Protein AF-A0A957NAP3-F1 (afdb_monomer)

Foldseek 3Di:
DPPDAAEEEEAEEAAPVFQVVQLLVQQQLLLCLLVVVRHHYDFPRSDYDHDDVNLVVSLVRCQPPDHLAYEYEQSAADAQPSLVVNLVSCVVVVREYEYEAEDFDPPVDDTHGNSVVRVVNNVVVCVVVVRDYHYDYHGSNDNVVSVVSVVSSVVSVVLNC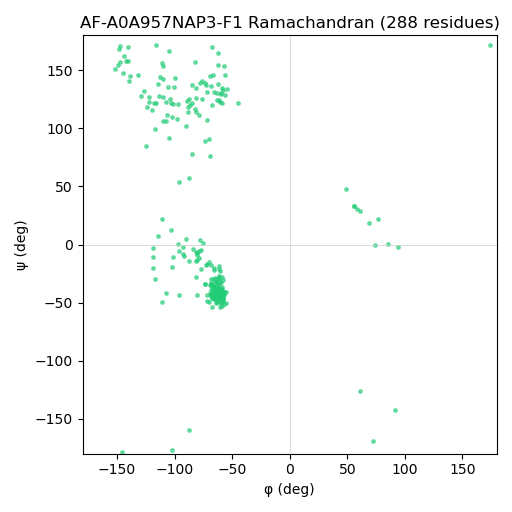QLPAEEEEEDDADPPPCVRDDDQVVSCVVRNYHYHYDYNVVLLVQLVPDDPPQLVVLLVVLVVVDVCSVVDDPQQSSSLSSSLVSVVCVCVVVVHLAYEHNQPDCCCVPSVYGNVSSQVVCVVVNHHYD

Mean predicted aligned error: 4.32 Å

pLDDT: mean 95.65, std 6.06, range [40.97, 98.88]

Radius of gyration: 25.89 Å; Cα contacts (8 Å, |Δi|>4): 513; chains: 1; bounding box: 62×38×76 Å

Secondary structure (DSSP, 8-state):
----PPEEEEEEE--TTS-HHHHHHHHHHHHHHHHHTT-EEEEEEEEEE-SHHHHHHHHHHHSS---SEEEEEESS---HHHHHHHHHHHHTTT--EEEEE-PPP--SSS-S--HHHHHHHHHHHHHHTT---EEEES-TT-HHHHHHHHHHHHHHHHHHHHTT-EEEEES-PPTT-GGG---HHHHHHHT--EEEEE-HHHHHHHHHH--HHHHHHHHHHHTTT-TTGGGS-HHHHHHHHHHHHHHHHHHHHTT-SEEEE--SSHHHHTSSS-SHHHHHHHHHTT--B-

Solvent-accessible surface area (backbone atoms only — not comparable to full-atom values): 15172 Å² total; per-residue (Å²): 130,83,86,74,67,46,29,33,30,29,42,24,32,28,34,84,91,41,44,51,72,59,22,42,54,44,27,44,36,32,44,50,44,38,48,74,73,55,36,46,77,37,73,58,42,40,51,72,33,63,51,69,67,51,42,51,51,47,51,61,66,41,69,84,54,86,58,13,19,39,36,42,32,29,37,14,32,42,74,36,64,59,55,46,54,56,48,65,77,31,50,90,74,59,43,46,33,34,39,36,18,38,74,70,82,89,76,87,64,84,84,45,35,50,7,58,62,17,49,52,48,26,48,51,54,27,56,78,68,72,48,79,70,48,74,46,80,43,50,45,74,34,66,68,53,44,50,50,51,52,54,44,20,53,51,18,44,50,45,56,51,36,35,73,27,28,34,35,30,32,44,63,67,51,92,90,42,68,88,67,62,81,55,70,69,57,47,28,72,76,44,42,31,45,79,46,81,40,61,44,69,57,52,51,51,47,13,70,67,51,58,71,65,67,25,50,54,44,50,61,54,46,51,76,77,37,91,62,58,86,78,48,61,67,66,30,50,50,36,16,21,13,42,29,53,37,52,52,48,50,29,65,76,66,64,32,57,24,39,41,51,53,54,60,64,55,36,49,79,75,59,54,19,56,47,63,67,22,31,53,51,34,41,76,72,68,31,46,45,81

Structure (mmCIF, N/CA/C/O backbone):
data_AF-A0A957NAP3-F1
#
_entry.id   AF-A0A957NAP3-F1
#
loop_
_atom_site.group_PDB
_atom_site.id
_atom_site.type_symbol
_atom_site.label_atom_id
_atom_site.label_alt_id
_atom_site.label_comp_id
_atom_site.label_asym_id
_atom_site.label_entity_id
_atom_site.label_seq_id
_atom_site.pdbx_PDB_ins_code
_atom_site.Cartn_x
_atom_site.Cartn_y
_atom_site.Cartn_z
_atom_site.occupancy
_atom_site.B_iso_or_equiv
_atom_site.auth_seq_id
_atom_site.auth_comp_id
_atom_site.auth_asym_id
_atom_site.auth_atom_id
_atom_site.pdbx_PDB_model_num
ATOM 1 N N . MET A 1 1 ? 9.082 13.797 -1.702 1.00 40.97 1 MET A N 1
ATOM 2 C CA . MET A 1 1 ? 7.961 13.037 -1.110 1.00 40.97 1 MET A CA 1
ATOM 3 C C . MET A 1 1 ? 6.755 13.959 -1.056 1.00 40.97 1 MET A C 1
ATOM 5 O O . MET A 1 1 ? 6.789 14.918 -0.299 1.00 40.97 1 MET A O 1
ATOM 9 N N . THR A 1 2 ? 5.721 13.750 -1.874 1.00 42.69 2 THR A N 1
ATOM 10 C CA . THR A 1 2 ? 4.403 14.299 -1.518 1.00 42.69 2 THR A CA 1
ATOM 11 C C . THR A 1 2 ? 4.041 13.654 -0.189 1.00 42.69 2 THR A C 1
ATOM 13 O O . THR A 1 2 ? 4.096 12.427 -0.093 1.00 42.69 2 THR A O 1
ATOM 16 N N . ASN A 1 3 ? 3.789 14.456 0.842 1.00 50.09 3 ASN A N 1
ATOM 17 C CA . ASN A 1 3 ? 3.458 13.984 2.184 1.00 50.09 3 ASN A CA 1
ATOM 18 C C . ASN A 1 3 ? 2.061 13.343 2.116 1.00 50.09 3 ASN A C 1
ATOM 20 O O . ASN A 1 3 ? 1.053 13.988 2.380 1.00 50.09 3 ASN A O 1
ATOM 24 N N . ALA A 1 4 ? 1.988 12.127 1.573 1.00 63.94 4 ALA A N 1
ATOM 25 C CA . ALA A 1 4 ? 0.733 11.456 1.305 1.00 63.94 4 ALA A CA 1
ATOM 26 C C . ALA A 1 4 ? 0.136 11.041 2.646 1.00 63.94 4 ALA A C 1
ATOM 28 O O . ALA A 1 4 ? 0.631 10.120 3.295 1.00 63.94 4 ALA A O 1
ATOM 29 N N . THR A 1 5 ? -0.913 11.745 3.051 1.00 90.00 5 THR A N 1
ATOM 30 C CA . THR A 1 5 ? -1.732 11.403 4.207 1.00 90.00 5 THR A CA 1
ATOM 31 C C . THR A 1 5 ? -2.322 10.006 4.007 1.00 90.00 5 THR A C 1
ATOM 33 O O . THR A 1 5 ? -2.984 9.747 2.999 1.00 90.00 5 THR A O 1
ATOM 36 N N . TYR A 1 6 ? -2.046 9.086 4.935 1.00 96.62 6 TYR A N 1
ATOM 37 C CA . TYR A 1 6 ? -2.644 7.748 4.922 1.00 96.62 6 TYR A CA 1
ATOM 38 C C . TYR A 1 6 ? -4.067 7.815 5.460 1.00 96.62 6 TYR A C 1
ATOM 40 O O . TYR A 1 6 ? -4.325 8.501 6.452 1.00 96.62 6 TYR A O 1
ATOM 48 N N . ARG A 1 7 ? -4.976 7.078 4.821 1.00 97.69 7 ARG A N 1
ATOM 49 C CA . ARG A 1 7 ? -6.400 7.073 5.169 1.00 97.69 7 ARG A CA 1
ATOM 50 C C . ARG A 1 7 ? -6.731 5.800 5.933 1.00 97.69 7 ARG A C 1
ATOM 52 O O . ARG A 1 7 ? -6.470 4.705 5.435 1.00 97.69 7 ARG A O 1
ATOM 59 N N . VAL A 1 8 ? -7.314 5.915 7.118 1.00 98.19 8 VAL A N 1
ATOM 60 C CA . VAL A 1 8 ? -7.675 4.767 7.962 1.00 98.19 8 VAL A CA 1
ATOM 61 C C . VAL A 1 8 ? -9.166 4.786 8.256 1.00 98.19 8 VAL A C 1
ATOM 63 O O . VAL A 1 8 ? -9.701 5.790 8.716 1.00 98.19 8 VAL A O 1
ATOM 66 N N . ALA A 1 9 ? -9.852 3.679 7.981 1.00 98.38 9 ALA A N 1
ATOM 67 C CA . ALA A 1 9 ? -11.232 3.514 8.410 1.00 98.38 9 ALA A CA 1
ATOM 68 C C . ALA A 1 9 ? -11.228 3.128 9.890 1.00 98.38 9 ALA A C 1
ATOM 70 O O . ALA A 1 9 ? -10.778 2.033 10.222 1.00 98.38 9 ALA A O 1
ATOM 71 N N . LEU A 1 10 ? -11.692 4.014 10.773 1.00 98.62 10 LEU A N 1
ATOM 72 C CA . LEU A 1 10 ? -11.876 3.697 12.189 1.00 98.62 10 LEU A CA 1
ATOM 73 C C . LEU A 1 10 ? -13.337 3.329 12.423 1.00 98.62 10 LEU A C 1
ATOM 75 O O . LEU A 1 10 ? -14.227 4.141 12.172 1.00 98.62 10 LEU A O 1
ATOM 79 N N . ILE A 1 11 ? -13.557 2.113 12.916 1.00 98.56 11 ILE A N 1
ATOM 80 C CA . ILE A 1 11 ? -14.864 1.618 13.334 1.00 98.56 11 ILE A CA 1
ATOM 81 C C . ILE A 1 11 ? -14.759 1.162 14.785 1.00 98.56 11 ILE A C 1
ATOM 83 O O . ILE A 1 11 ? -13.999 0.243 15.092 1.00 98.56 11 ILE A O 1
ATOM 87 N N . SER A 1 12 ? -15.523 1.798 15.670 1.00 98.50 12 SER A N 1
ATOM 88 C CA . SER A 1 12 ? -15.514 1.502 17.104 1.00 98.50 12 SER A CA 1
ATOM 89 C C . SER A 1 12 ? -16.747 0.686 17.482 1.00 98.50 12 SER A C 1
ATOM 91 O O . SER A 1 12 ? -17.867 1.135 17.262 1.00 98.50 12 SER A O 1
ATOM 93 N N . ILE A 1 13 ? -16.568 -0.510 18.050 1.00 98.44 13 ILE A N 1
ATOM 94 C CA . ILE A 1 13 ? -17.685 -1.371 18.474 1.00 98.44 13 ILE A CA 1
ATOM 95 C C . ILE A 1 13 ? -17.744 -1.524 19.993 1.00 98.44 13 ILE A C 1
ATOM 97 O O . ILE A 1 13 ? -16.719 -1.590 20.673 1.00 98.44 13 ILE A O 1
ATOM 101 N N . ALA A 1 14 ? -18.960 -1.600 20.526 1.00 98.00 14 ALA A N 1
ATOM 102 C CA . ALA A 1 14 ? -19.221 -1.741 21.954 1.00 98.00 14 ALA A CA 1
ATOM 103 C C . ALA A 1 14 ? -20.499 -2.550 22.210 1.00 98.00 14 ALA A C 1
ATOM 105 O O . ALA A 1 14 ? -21.305 -2.779 21.310 1.00 98.00 14 ALA A O 1
ATOM 106 N N . ARG A 1 15 ? -20.728 -2.959 23.462 1.00 96.00 15 ARG A N 1
ATOM 107 C CA . ARG A 1 15 ? -22.030 -3.474 23.913 1.00 96.00 15 ARG A CA 1
ATOM 108 C C . ARG A 1 15 ? -22.676 -2.554 24.949 1.00 96.00 15 ARG A C 1
ATOM 110 O O . ARG A 1 15 ? -21.999 -2.169 25.904 1.00 96.00 15 ARG A O 1
ATOM 117 N N . PRO A 1 16 ? -24.001 -2.312 24.859 1.00 94.69 16 PRO A N 1
ATOM 118 C CA . PRO A 1 16 ? -24.724 -1.448 25.800 1.00 94.69 16 PRO A CA 1
ATOM 119 C C . PRO A 1 16 ? -24.696 -1.928 27.259 1.00 94.69 16 PRO A C 1
ATOM 121 O O . PRO A 1 16 ? -24.992 -1.171 28.175 1.00 94.69 16 PRO A O 1
ATOM 124 N N . THR A 1 17 ? -24.374 -3.204 27.493 1.00 94.69 17 THR A N 1
ATOM 125 C CA . THR A 1 17 ? -24.327 -3.817 28.830 1.00 94.69 17 THR A CA 1
ATOM 126 C C . THR A 1 17 ? -23.038 -3.513 29.602 1.00 94.69 17 THR A C 1
ATOM 128 O O . THR A 1 17 ? -22.926 -3.896 30.769 1.00 94.69 17 THR A O 1
ATOM 131 N N . PHE A 1 18 ? -22.054 -2.876 28.965 1.00 96.44 18 PHE A N 1
ATOM 132 C CA . PHE A 1 18 ? -20.787 -2.450 29.565 1.00 96.44 18 PHE A CA 1
ATOM 133 C C . PHE A 1 18 ? -20.798 -0.943 29.863 1.00 96.44 18 PHE A C 1
ATOM 135 O O . PHE A 1 18 ? -21.823 -0.279 29.718 1.00 96.44 18 PHE A O 1
ATOM 142 N N . ASP A 1 19 ? -19.684 -0.405 30.354 1.00 97.44 19 ASP A N 1
ATOM 143 C CA . ASP A 1 19 ? -19.562 1.019 30.669 1.00 97.44 19 ASP A CA 1
ATOM 144 C C . ASP A 1 19 ? -19.448 1.850 29.379 1.00 97.44 19 ASP A C 1
ATOM 146 O O . ASP A 1 19 ? -18.358 2.069 28.854 1.00 97.44 19 ASP A O 1
ATOM 150 N N . VAL A 1 20 ? -20.598 2.260 28.835 1.00 98.12 20 VAL A N 1
ATOM 151 C CA . VAL A 1 20 ? -20.690 3.018 27.577 1.00 98.12 20 VAL A CA 1
ATOM 152 C C . VAL A 1 20 ? -19.964 4.370 27.639 1.00 98.12 20 VAL A C 1
ATOM 154 O O . VAL A 1 20 ? -19.214 4.652 26.706 1.00 98.12 20 VAL A O 1
ATOM 157 N N . PRO A 1 21 ? -20.108 5.198 28.696 1.00 98.38 21 PRO A N 1
ATOM 158 C CA . PRO A 1 21 ? -19.339 6.438 28.803 1.00 98.38 21 PRO A CA 1
ATOM 159 C C . PRO A 1 21 ? -17.824 6.216 28.766 1.00 98.38 21 PRO A C 1
ATOM 161 O O . PRO A 1 21 ? -17.117 6.951 28.077 1.00 98.38 21 PRO A O 1
ATOM 164 N N . LEU A 1 22 ? -17.316 5.184 29.453 1.00 97.81 22 LEU A N 1
ATOM 165 C CA . LEU A 1 22 ? -15.895 4.845 29.367 1.00 97.81 22 LEU A CA 1
ATOM 166 C C . LEU A 1 22 ? -15.515 4.366 27.961 1.00 97.81 22 LEU A C 1
ATOM 168 O O . LEU A 1 22 ? -14.497 4.809 27.438 1.00 97.81 22 LEU A O 1
ATOM 172 N N . ALA A 1 23 ? -16.325 3.496 27.348 1.00 98.38 23 ALA A N 1
ATOM 173 C CA . ALA A 1 23 ? -16.102 3.003 25.988 1.00 98.38 23 ALA A CA 1
ATOM 174 C C . ALA A 1 23 ? -16.017 4.159 24.972 1.00 98.38 23 ALA A C 1
ATOM 176 O O . ALA A 1 23 ? -15.141 4.158 24.110 1.00 98.38 23 ALA A O 1
ATOM 177 N N . GLN A 1 24 ? -16.876 5.173 25.110 1.00 98.75 24 GLN A N 1
ATOM 178 C CA . GLN A 1 24 ? -16.853 6.358 24.251 1.00 98.75 24 GLN A CA 1
ATOM 179 C C . GLN A 1 24 ? -15.567 7.156 24.472 1.00 98.75 24 GLN A C 1
ATOM 181 O O . GLN A 1 24 ? -14.865 7.458 23.515 1.00 98.75 24 GLN A O 1
ATOM 186 N N . SER A 1 25 ? -15.194 7.402 25.732 1.00 98.50 25 SER A N 1
ATOM 187 C CA . SER A 1 25 ? -13.969 8.138 26.060 1.00 98.50 25 SER A CA 1
ATOM 188 C C . SER A 1 25 ? -12.704 7.474 25.503 1.00 98.50 25 SER A C 1
ATOM 190 O O . SER A 1 25 ? -11.801 8.179 25.047 1.00 98.50 25 SER A O 1
ATOM 192 N N . VAL A 1 26 ? -12.615 6.138 25.513 1.00 98.12 26 VAL A N 1
ATOM 193 C CA . VAL A 1 26 ? -11.460 5.440 24.922 1.00 98.12 26 VAL A CA 1
ATOM 194 C C . VAL A 1 26 ? -11.493 5.459 23.390 1.00 98.12 26 VAL A C 1
ATOM 196 O O . VAL A 1 26 ? -10.435 5.569 22.777 1.00 98.12 26 VAL A O 1
ATOM 199 N N . ALA A 1 27 ? -12.672 5.418 22.761 1.00 98.62 27 ALA A N 1
ATOM 200 C CA . ALA A 1 27 ? -12.804 5.572 21.310 1.00 98.62 27 ALA A CA 1
ATOM 201 C C . ALA A 1 27 ? -12.420 6.991 20.850 1.00 98.62 27 ALA A C 1
ATOM 203 O O . ALA A 1 27 ? -11.675 7.144 19.879 1.00 98.62 27 ALA A O 1
ATOM 204 N N . ASP A 1 28 ? -12.842 8.018 21.593 1.00 98.75 28 ASP A N 1
ATOM 205 C CA . ASP A 1 28 ? -12.468 9.417 21.357 1.00 98.75 28 ASP A CA 1
ATOM 206 C C . ASP A 1 28 ? -10.948 9.602 21.457 1.00 98.75 28 ASP A C 1
ATOM 208 O O . ASP A 1 28 ? -10.335 10.264 20.618 1.00 98.75 28 ASP A O 1
ATOM 212 N N . SER A 1 29 ? -10.318 8.970 22.455 1.00 98.50 29 SER A N 1
ATOM 213 C CA . SER A 1 29 ? -8.865 9.000 22.639 1.00 98.50 29 SER A CA 1
ATOM 214 C C . SER A 1 29 ? -8.117 8.340 21.475 1.00 98.50 29 SER A C 1
ATOM 216 O O . SER A 1 29 ? -7.146 8.917 20.983 1.00 98.50 29 SER A O 1
ATOM 218 N N . ALA A 1 30 ? -8.592 7.191 20.982 1.00 98.44 30 ALA A N 1
ATOM 219 C CA . ALA A 1 30 ? -7.998 6.523 19.825 1.00 98.44 30 ALA A CA 1
ATOM 220 C C . ALA A 1 30 ? -8.131 7.383 18.556 1.00 98.44 30 ALA A C 1
ATOM 222 O O . ALA A 1 30 ? -7.150 7.587 17.838 1.00 98.44 30 ALA A O 1
ATOM 223 N N . TYR A 1 31 ? -9.313 7.955 18.305 1.00 98.62 31 TYR A N 1
ATOM 224 C CA . TYR A 1 31 ? -9.545 8.882 17.193 1.00 98.62 31 TYR A CA 1
ATOM 225 C C . TYR A 1 31 ? -8.614 10.106 17.258 1.00 98.62 31 TYR A C 1
ATOM 227 O O . TYR A 1 31 ? -7.971 10.467 16.266 1.00 98.62 31 TYR A O 1
ATOM 235 N N . ALA A 1 32 ? -8.486 10.720 18.437 1.00 98.38 32 ALA A N 1
ATOM 236 C CA . ALA A 1 32 ? -7.600 11.859 18.654 1.00 98.38 32 ALA A CA 1
ATOM 237 C C . ALA A 1 32 ? -6.126 11.493 18.407 1.00 98.38 32 ALA A C 1
ATOM 239 O O . ALA A 1 32 ? -5.412 12.247 17.750 1.00 98.38 32 ALA A O 1
ATOM 240 N N . GLY A 1 33 ? -5.678 10.317 18.855 1.00 98.00 33 GLY A N 1
ATOM 241 C CA . GLY A 1 33 ? -4.314 9.834 18.619 1.00 98.00 33 GLY A CA 1
ATOM 242 C C . GLY A 1 33 ? -4.001 9.622 17.135 1.00 98.00 33 GLY A C 1
ATOM 243 O O . GLY A 1 33 ? -2.943 10.034 16.657 1.00 98.00 33 GLY A O 1
ATOM 244 N N . LEU A 1 34 ? -4.937 9.033 16.381 1.00 98.06 34 LEU A N 1
ATOM 245 C CA . LEU A 1 34 ? -4.778 8.810 14.939 1.00 98.06 34 LEU A CA 1
ATOM 246 C C . LEU A 1 34 ? -4.718 10.131 14.160 1.00 98.06 34 LEU A C 1
ATOM 248 O O . LEU A 1 34 ? -3.828 10.316 13.328 1.00 98.06 34 LEU A O 1
ATOM 252 N N . THR A 1 35 ? -5.626 11.064 14.455 1.00 97.50 35 THR A N 1
ATOM 253 C CA . THR A 1 35 ? -5.651 12.381 13.794 1.00 97.50 35 THR A CA 1
ATOM 254 C C . THR A 1 35 ? -4.427 13.228 14.146 1.00 97.50 35 THR A C 1
ATOM 256 O O . THR A 1 35 ? -3.832 13.838 13.257 1.00 97.50 35 THR A O 1
ATOM 259 N N . ALA A 1 36 ? -3.977 13.211 15.406 1.00 97.00 36 ALA A N 1
ATOM 260 C CA . ALA A 1 36 ? -2.769 13.912 15.847 1.00 97.00 36 ALA A CA 1
ATOM 261 C C . ALA A 1 36 ? -1.490 13.379 15.178 1.00 97.00 36 ALA A C 1
ATOM 263 O O . ALA A 1 36 ? -0.553 14.140 14.945 1.00 97.00 36 ALA A O 1
ATOM 264 N N . ALA A 1 37 ? -1.460 12.093 14.815 1.00 96.00 37 ALA A N 1
ATOM 265 C CA . ALA A 1 37 ? -0.373 11.493 14.040 1.00 96.00 37 ALA A CA 1
ATOM 266 C C . ALA A 1 37 ? -0.436 11.803 12.532 1.00 96.00 37 ALA A C 1
ATOM 268 O O . ALA A 1 37 ? 0.386 11.297 11.765 1.00 96.00 37 ALA A O 1
ATOM 269 N N . GLY A 1 38 ? -1.394 12.625 12.093 1.00 96.31 38 GLY A N 1
ATOM 270 C CA . GLY A 1 38 ? -1.551 13.020 10.697 1.00 96.31 38 GLY A CA 1
ATOM 271 C C . GLY A 1 38 ? -2.189 11.946 9.817 1.00 96.31 38 GLY A C 1
ATOM 272 O O . GLY A 1 38 ? -1.985 11.973 8.606 1.00 96.31 38 GLY A O 1
ATOM 273 N N . LEU A 1 39 ? -2.932 10.994 10.393 1.00 96.94 39 LEU A N 1
ATOM 274 C CA . LEU A 1 39 ? -3.757 10.054 9.631 1.00 96.94 39 LEU A CA 1
ATOM 275 C C . LEU A 1 39 ? -5.124 10.685 9.336 1.00 96.94 39 LEU A C 1
ATOM 277 O O . LEU A 1 39 ? -5.747 11.282 10.215 1.00 96.94 39 LEU A O 1
ATOM 281 N N . GLU A 1 40 ? -5.618 10.520 8.110 1.00 97.62 40 GLU A N 1
ATOM 282 C CA . GLU A 1 40 ? -6.992 10.892 7.764 1.00 97.62 40 GLU A CA 1
ATOM 283 C C . GLU A 1 40 ? -7.927 9.763 8.201 1.00 97.62 40 GLU A C 1
ATOM 285 O O . GLU A 1 40 ? -7.870 8.652 7.668 1.00 97.62 40 GLU A O 1
ATOM 290 N N . VAL A 1 41 ? -8.788 10.037 9.178 1.00 97.25 41 VAL A N 1
ATOM 291 C CA . VAL A 1 41 ? -9.763 9.057 9.658 1.00 97.25 41 VAL A CA 1
ATOM 292 C C . VAL A 1 41 ? -11.037 9.144 8.820 1.00 97.25 41 VAL A C 1
ATOM 294 O O . VAL A 1 41 ? -11.648 10.204 8.712 1.00 97.25 41 VAL A O 1
ATOM 297 N N . VAL A 1 42 ? -11.447 8.013 8.249 1.00 96.25 42 VAL A N 1
ATOM 298 C CA . VAL A 1 42 ? -12.725 7.832 7.545 1.00 96.25 42 VAL A CA 1
ATOM 299 C C . VAL A 1 42 ? -13.601 6.812 8.284 1.00 96.25 42 VAL A C 1
ATOM 301 O O . VAL A 1 42 ? -13.145 6.144 9.214 1.00 96.25 42 VAL A O 1
ATOM 304 N N . GLY A 1 43 ? -14.859 6.662 7.865 1.00 91.69 43 GLY A N 1
ATOM 305 C CA . GLY A 1 43 ? -15.832 5.791 8.531 1.00 91.69 43 GLY A CA 1
ATOM 306 C C . GLY A 1 43 ? -16.630 6.543 9.593 1.00 91.69 43 GLY A C 1
ATOM 307 O O . GLY A 1 43 ? -16.980 7.703 9.389 1.00 91.69 43 GLY A O 1
ATOM 308 N N . THR A 1 44 ? -16.929 5.885 10.713 1.00 94.88 44 THR A N 1
ATOM 309 C CA . THR A 1 44 ? -17.749 6.455 11.799 1.00 94.88 44 THR A CA 1
ATOM 310 C C . THR A 1 44 ? -16.913 7.139 12.886 1.00 94.88 44 THR A C 1
ATOM 312 O O . THR A 1 44 ? -17.451 7.704 13.836 1.00 94.88 44 THR A O 1
ATOM 315 N N . GLY A 1 45 ? -15.581 7.112 12.761 1.00 92.94 45 GLY A N 1
ATOM 316 C CA . GLY A 1 45 ? -14.676 7.732 13.724 1.00 92.94 45 GLY A CA 1
ATOM 317 C C . GLY A 1 45 ? -14.823 7.110 15.115 1.00 92.94 45 GLY A C 1
ATOM 318 O O . GLY A 1 45 ? -14.706 5.895 15.281 1.00 92.94 45 GLY A O 1
ATOM 319 N N . ALA A 1 46 ? -15.060 7.950 16.121 1.00 95.69 46 ALA A N 1
ATOM 320 C CA . ALA A 1 46 ? -15.238 7.510 17.503 1.00 95.69 46 ALA A CA 1
ATOM 321 C C . ALA A 1 46 ? -16.671 7.049 17.838 1.00 95.69 46 ALA A C 1
ATOM 323 O O . ALA A 1 46 ? -16.908 6.594 18.955 1.00 95.69 46 ALA A O 1
ATOM 324 N N . GLU A 1 47 ? -17.635 7.156 16.913 1.00 98.19 47 GLU A N 1
ATOM 325 C CA . GLU A 1 47 ? -19.010 6.701 17.158 1.00 98.19 47 GLU A CA 1
ATOM 326 C C . GLU A 1 47 ? -19.036 5.196 17.471 1.00 98.19 47 GLU A C 1
ATOM 328 O O . GLU A 1 47 ? -18.474 4.383 16.729 1.00 98.19 47 GLU A O 1
ATOM 333 N N . LEU A 1 48 ? -19.700 4.830 18.573 1.00 98.44 48 LEU A N 1
ATOM 334 C CA . LEU A 1 48 ? -19.843 3.445 19.011 1.00 98.44 48 LEU A CA 1
ATOM 335 C C . LEU A 1 48 ? -20.987 2.732 18.289 1.00 98.44 48 LEU A C 1
ATOM 337 O O . LEU A 1 48 ? -22.165 3.022 18.497 1.00 98.44 48 LEU A O 1
ATOM 341 N N . LEU A 1 49 ? -20.638 1.700 17.534 1.00 98.06 49 LEU A N 1
ATOM 342 C CA . LEU A 1 49 ? -21.581 0.770 16.934 1.00 98.06 49 LEU A CA 1
ATOM 343 C C . LEU A 1 49 ? -21.919 -0.322 17.952 1.00 98.06 49 LEU A C 1
ATOM 345 O O . LEU A 1 49 ? -21.036 -1.035 18.438 1.00 98.06 49 LEU A O 1
ATOM 349 N N . MET A 1 50 ? -23.204 -0.458 18.275 1.00 97.38 50 MET A N 1
ATOM 350 C CA . MET A 1 50 ? -23.673 -1.371 19.327 1.00 97.38 50 MET A CA 1
ATOM 351 C C . MET A 1 50 ? -24.617 -2.473 18.840 1.00 97.38 50 MET A C 1
ATOM 353 O O . MET A 1 50 ? -25.012 -3.338 19.627 1.00 97.38 50 MET A O 1
ATOM 357 N N . ASP A 1 51 ? -24.961 -2.459 17.554 1.00 96.00 51 ASP A N 1
ATOM 358 C CA . ASP A 1 51 ? -25.857 -3.416 16.918 1.00 96.00 51 ASP A CA 1
ATOM 359 C C . ASP A 1 51 ? -25.479 -3.672 15.449 1.00 96.00 51 ASP A C 1
ATOM 361 O O . ASP A 1 51 ? -24.613 -3.012 14.864 1.00 96.00 51 ASP A O 1
ATOM 365 N N . ALA A 1 52 ? -26.129 -4.677 14.862 1.00 94.94 52 ALA A N 1
ATOM 366 C CA . ALA A 1 52 ? -25.883 -5.088 13.488 1.00 94.94 52 ALA A CA 1
ATOM 367 C C . ALA A 1 52 ? -26.280 -4.009 12.469 1.00 94.94 52 ALA A C 1
ATOM 369 O O . ALA A 1 52 ? -25.581 -3.846 11.472 1.00 94.94 52 ALA A O 1
ATOM 370 N N . ASP A 1 53 ? -27.348 -3.249 12.714 1.00 97.06 53 ASP A N 1
ATOM 371 C CA . ASP A 1 53 ? -27.829 -2.234 11.772 1.00 97.06 53 ASP A CA 1
ATOM 372 C C . ASP A 1 53 ? -26.840 -1.066 11.666 1.00 97.06 53 ASP A C 1
ATOM 374 O O . ASP A 1 53 ? -26.580 -0.562 10.572 1.00 97.06 53 ASP A O 1
ATOM 378 N N . ALA A 1 54 ? -26.242 -0.653 12.787 1.00 96.88 54 ALA A N 1
ATOM 379 C CA . ALA A 1 54 ? -25.171 0.335 12.825 1.00 96.88 54 ALA A CA 1
ATOM 380 C C . ALA A 1 54 ? -23.936 -0.148 12.053 1.00 96.88 54 ALA A C 1
ATOM 382 O O . ALA A 1 54 ? -23.387 0.602 11.245 1.00 96.88 54 ALA A O 1
ATOM 383 N N . ALA A 1 55 ? -23.552 -1.418 12.221 1.00 96.00 55 ALA A N 1
ATOM 384 C CA . ALA A 1 55 ? -22.467 -2.017 11.446 1.00 96.00 55 ALA A CA 1
ATOM 385 C C . ALA A 1 55 ? -22.765 -2.064 9.945 1.00 96.00 55 ALA A C 1
ATOM 387 O O . ALA A 1 55 ? -21.898 -1.710 9.149 1.00 96.00 55 ALA A O 1
ATOM 388 N N . GLN A 1 56 ? -23.987 -2.417 9.541 1.00 97.56 56 GLN A N 1
ATOM 389 C CA . GLN A 1 56 ? -24.373 -2.422 8.128 1.00 97.56 56 GLN A CA 1
ATOM 390 C C . GLN A 1 56 ? -24.354 -1.017 7.515 1.00 97.56 56 GLN A C 1
ATOM 392 O O . GLN A 1 56 ? -23.850 -0.842 6.405 1.00 97.56 56 GLN A O 1
ATOM 397 N N . ARG A 1 57 ? -24.820 0.010 8.240 1.00 97.56 57 ARG A N 1
ATOM 398 C CA . ARG A 1 57 ? -24.716 1.408 7.783 1.00 97.56 57 ARG A CA 1
ATOM 399 C C . ARG A 1 57 ? -23.262 1.852 7.623 1.00 97.56 57 ARG A C 1
ATOM 401 O O . ARG A 1 57 ? -22.933 2.488 6.625 1.00 97.56 57 ARG A O 1
ATOM 408 N N . ALA A 1 58 ? -22.394 1.492 8.567 1.00 97.06 58 ALA A N 1
ATOM 409 C CA . ALA A 1 58 ? -20.971 1.803 8.482 1.00 97.06 58 ALA A CA 1
ATOM 410 C C . ALA A 1 58 ? -20.296 1.102 7.292 1.00 97.06 58 ALA A C 1
ATOM 412 O O . ALA A 1 58 ? -19.552 1.739 6.551 1.00 97.06 58 ALA A O 1
ATOM 413 N N . ILE A 1 59 ? -20.601 -0.180 7.061 1.00 97.56 59 ILE A N 1
ATOM 414 C CA . ILE A 1 59 ? -20.122 -0.938 5.895 1.00 97.56 59 ILE A CA 1
ATOM 415 C C . ILE A 1 59 ? -20.566 -0.264 4.592 1.00 97.56 59 ILE A C 1
ATOM 417 O O . ILE A 1 59 ? -19.736 -0.034 3.714 1.00 97.56 59 ILE A O 1
ATOM 421 N N . ALA A 1 60 ? -21.843 0.114 4.484 1.00 97.06 60 ALA A N 1
ATOM 422 C CA . ALA A 1 60 ? -22.363 0.816 3.313 1.00 97.06 60 ALA A CA 1
ATOM 423 C C . ALA A 1 60 ? -21.642 2.156 3.080 1.00 97.06 60 ALA A C 1
ATOM 425 O O . ALA A 1 60 ? -21.265 2.463 1.953 1.00 97.06 60 ALA A O 1
ATOM 426 N N . GLY A 1 61 ? -21.369 2.919 4.144 1.00 96.06 61 GLY A N 1
ATOM 427 C CA . GLY A 1 61 ? -20.601 4.166 4.063 1.00 96.06 61 GLY A CA 1
ATOM 428 C C . GLY A 1 61 ? -19.133 3.982 3.649 1.00 96.06 61 GLY A C 1
ATOM 429 O O . GLY A 1 61 ? -18.516 4.916 3.141 1.00 96.06 61 GLY A O 1
ATOM 430 N N . LEU A 1 62 ? -18.567 2.786 3.833 1.00 95.75 62 LEU A N 1
ATOM 431 C CA . LEU A 1 62 ? -17.193 2.455 3.446 1.00 95.75 62 LEU A CA 1
ATOM 432 C C . LEU A 1 62 ? -17.070 1.864 2.032 1.00 95.75 62 LEU A C 1
ATOM 434 O O . LEU A 1 62 ? -15.942 1.726 1.546 1.00 95.75 62 LEU A O 1
ATOM 438 N N . ALA A 1 63 ? -18.183 1.523 1.373 1.00 92.00 63 ALA A N 1
ATOM 439 C CA . ALA A 1 63 ? -18.186 0.824 0.085 1.00 92.00 63 ALA A CA 1
ATOM 440 C C . ALA A 1 63 ? -17.359 1.568 -0.981 1.00 92.00 63 ALA A C 1
ATOM 442 O O . ALA A 1 63 ? -16.424 0.991 -1.539 1.00 92.00 63 ALA A O 1
ATOM 443 N N . ASP A 1 64 ? -17.616 2.868 -1.151 1.00 90.00 64 ASP A N 1
ATOM 444 C CA . ASP A 1 64 ? -16.927 3.727 -2.129 1.00 90.00 64 ASP A CA 1
ATOM 445 C C . ASP A 1 64 ? -15.752 4.518 -1.525 1.00 90.00 64 ASP A C 1
ATOM 447 O O . ASP A 1 64 ? -14.994 5.197 -2.226 1.00 90.00 64 ASP A O 1
ATOM 451 N N . ALA A 1 65 ? -15.557 4.436 -0.206 1.00 93.81 65 ALA A N 1
ATOM 452 C CA . ALA A 1 65 ? -14.478 5.141 0.469 1.00 93.81 65 ALA A CA 1
ATOM 453 C C . ALA A 1 65 ? -13.126 4.493 0.146 1.00 93.81 65 ALA A C 1
ATOM 455 O O . ALA A 1 65 ? -12.941 3.289 0.315 1.00 93.81 65 ALA A O 1
ATOM 456 N N . THR A 1 66 ? -12.129 5.287 -0.248 1.00 94.62 66 THR A N 1
ATOM 457 C CA . THR A 1 66 ? -10.747 4.803 -0.391 1.00 94.62 66 THR A CA 1
ATOM 458 C C . THR A 1 66 ? -10.007 4.939 0.933 1.00 94.62 66 THR A C 1
ATOM 460 O O . THR A 1 66 ? -9.798 6.052 1.404 1.00 94.62 66 THR A O 1
ATOM 463 N N . PHE A 1 67 ? -9.556 3.822 1.496 1.00 97.25 67 PHE A N 1
ATOM 464 C CA . PHE A 1 67 ? -8.733 3.780 2.702 1.00 97.25 67 PHE A CA 1
ATOM 465 C C . PHE A 1 67 ? -7.678 2.683 2.597 1.00 97.25 67 PHE A C 1
ATOM 467 O O . PHE A 1 67 ? -7.800 1.756 1.793 1.00 97.25 67 PHE A O 1
ATOM 474 N N . ASP A 1 68 ? -6.623 2.834 3.387 1.00 98.12 68 ASP A N 1
ATOM 475 C CA . ASP A 1 68 ? -5.423 2.012 3.332 1.00 98.12 68 ASP A CA 1
ATOM 476 C C . ASP A 1 68 ? -5.388 0.960 4.455 1.00 98.12 68 ASP A C 1
ATOM 478 O O . ASP A 1 68 ? -4.685 -0.032 4.334 1.00 98.12 68 ASP A O 1
ATOM 482 N N . ALA A 1 69 ? -6.162 1.124 5.529 1.00 98.38 69 ALA A N 1
ATOM 483 C CA . ALA A 1 69 ? -6.363 0.095 6.552 1.00 98.38 69 ALA A CA 1
ATOM 484 C C . ALA A 1 69 ? -7.728 0.247 7.232 1.00 98.38 69 ALA A C 1
ATOM 486 O O . ALA A 1 69 ? -8.244 1.361 7.351 1.00 98.38 69 ALA A O 1
ATOM 487 N N . LEU A 1 70 ? -8.286 -0.868 7.705 1.00 98.69 70 LEU A N 1
ATOM 488 C CA . LEU A 1 70 ? -9.449 -0.894 8.589 1.00 98.69 70 LEU A CA 1
ATOM 489 C C . LEU A 1 70 ? -8.982 -1.129 10.027 1.00 98.69 70 LEU A C 1
ATOM 491 O O . LEU A 1 70 ? -8.387 -2.161 10.329 1.00 98.69 70 LEU A O 1
ATOM 495 N N . VAL A 1 71 ? -9.282 -0.199 10.924 1.00 98.75 71 VAL A N 1
ATOM 496 C CA . VAL A 1 71 ? -9.079 -0.344 12.364 1.00 98.75 71 VAL A CA 1
ATOM 497 C C . VAL A 1 71 ? -10.427 -0.642 13.000 1.00 98.75 71 VAL A C 1
ATOM 499 O O . VAL A 1 71 ? -11.294 0.228 13.076 1.00 98.75 71 VAL A O 1
ATOM 502 N N . LEU A 1 72 ? -10.593 -1.876 13.470 1.00 98.69 72 LEU A N 1
ATOM 503 C CA . LEU A 1 72 ? -11.703 -2.252 14.328 1.00 98.69 72 LEU A CA 1
ATOM 504 C C . LEU A 1 72 ? -11.289 -2.045 15.782 1.00 98.69 72 LEU A C 1
ATOM 506 O O . LEU A 1 72 ? -10.543 -2.844 16.357 1.00 98.69 72 LEU A O 1
ATOM 510 N N . PHE A 1 73 ? -11.767 -0.953 16.363 1.00 98.62 73 PHE A N 1
ATOM 511 C CA . PHE A 1 73 ? -11.520 -0.609 17.750 1.00 98.62 73 PHE A CA 1
ATOM 512 C C . PHE A 1 73 ? -12.589 -1.242 18.646 1.00 98.62 73 PHE A C 1
ATOM 514 O O . PHE A 1 73 ? -13.774 -0.917 18.589 1.00 98.62 73 PHE A O 1
ATOM 521 N N . GLN A 1 74 ? -12.164 -2.179 19.481 1.00 98.31 74 GLN A N 1
ATOM 522 C CA . GLN A 1 74 ? -13.013 -2.903 20.413 1.00 98.31 74 GLN A CA 1
ATOM 523 C C . GLN A 1 74 ? -13.167 -2.067 21.694 1.00 98.31 74 GLN A C 1
ATOM 525 O O . GLN A 1 74 ? -12.493 -2.312 22.692 1.00 98.31 74 GLN A O 1
ATOM 530 N N . ALA A 1 75 ? -14.017 -1.039 21.667 1.00 97.94 75 ALA A N 1
ATOM 531 C CA . ALA A 1 75 ? -14.161 -0.089 22.775 1.00 97.94 75 ALA A CA 1
ATOM 532 C C . ALA A 1 75 ? -14.693 -0.752 24.058 1.00 97.94 75 ALA A C 1
ATOM 534 O O . ALA A 1 75 ? -14.309 -0.382 25.164 1.00 97.94 75 ALA A O 1
ATOM 535 N N . SER A 1 76 ? -15.536 -1.774 23.917 1.00 97.69 76 SER A N 1
ATOM 536 C CA . SER A 1 76 ? -15.879 -2.728 24.975 1.00 97.69 76 SER A CA 1
ATOM 537 C C . SER A 1 76 ? -16.099 -4.116 24.373 1.00 97.69 76 SER A C 1
ATOM 539 O O . SER A 1 76 ? -15.929 -4.316 23.171 1.00 97.69 76 SER A O 1
ATOM 541 N N . PHE A 1 77 ? -16.449 -5.112 25.183 1.00 97.88 77 PHE A N 1
ATOM 542 C CA . PHE A 1 77 ? -16.808 -6.426 24.674 1.00 97.88 77 PHE A CA 1
ATOM 543 C C . PHE A 1 77 ? -17.928 -6.288 23.648 1.00 97.88 77 PHE A C 1
ATOM 545 O O . PHE A 1 77 ? -18.931 -5.631 23.901 1.00 97.88 77 PHE A O 1
ATOM 552 N N . ALA A 1 78 ? -17.766 -6.975 22.527 1.00 96.25 78 ALA A N 1
ATOM 553 C CA . ALA A 1 78 ? -18.775 -7.195 21.511 1.00 96.25 78 ALA A CA 1
ATOM 554 C C . ALA A 1 78 ? -18.554 -8.599 20.954 1.00 96.25 78 ALA A C 1
ATOM 556 O O . ALA A 1 78 ? -17.420 -9.090 20.936 1.00 96.25 78 ALA A O 1
ATOM 557 N N . ASP A 1 79 ? -19.636 -9.264 20.556 1.00 95.88 79 ASP A N 1
ATOM 558 C CA . ASP A 1 79 ? -19.515 -10.549 19.881 1.00 95.88 79 ASP A CA 1
ATOM 559 C C . ASP A 1 79 ? -18.872 -10.384 18.492 1.00 95.88 79 ASP A C 1
ATOM 561 O O . ASP A 1 79 ? -18.647 -9.277 17.998 1.00 95.88 79 ASP A O 1
ATOM 565 N N . SER A 1 80 ? -18.527 -11.503 17.861 1.00 97.50 80 SER A N 1
ATOM 566 C CA . SER A 1 80 ? -17.759 -11.495 16.618 1.00 97.50 80 SER A CA 1
ATOM 567 C C . SER A 1 80 ? -18.565 -11.133 15.368 1.00 97.50 80 SER A C 1
ATOM 569 O O . SER A 1 80 ? -17.958 -11.015 14.305 1.00 97.50 80 SER A O 1
ATOM 571 N N . SER A 1 81 ? -19.889 -10.946 15.449 1.00 97.69 81 SER A N 1
ATOM 572 C CA . SER A 1 81 ? -20.734 -10.722 14.264 1.00 97.69 81 SER A CA 1
ATOM 573 C C . SER A 1 81 ? -20.330 -9.471 13.478 1.00 97.69 81 SER A C 1
ATOM 575 O O . SER A 1 81 ? -20.076 -9.562 12.278 1.00 97.69 81 SER A O 1
ATOM 577 N N . MET A 1 82 ? -20.179 -8.328 14.153 1.00 97.75 82 MET A N 1
ATOM 578 C CA . MET A 1 82 ? -19.759 -7.069 13.524 1.00 97.75 82 MET A CA 1
ATOM 579 C C . MET A 1 82 ? -18.328 -7.152 12.983 1.00 97.75 82 MET A C 1
ATOM 581 O O . MET A 1 82 ? -18.057 -6.678 11.883 1.00 97.75 82 MET A O 1
ATOM 585 N N . ALA A 1 83 ? -17.423 -7.802 13.722 1.00 98.19 83 ALA A N 1
ATOM 586 C CA . ALA A 1 83 ? -16.038 -7.981 13.292 1.00 98.19 83 ALA A CA 1
ATO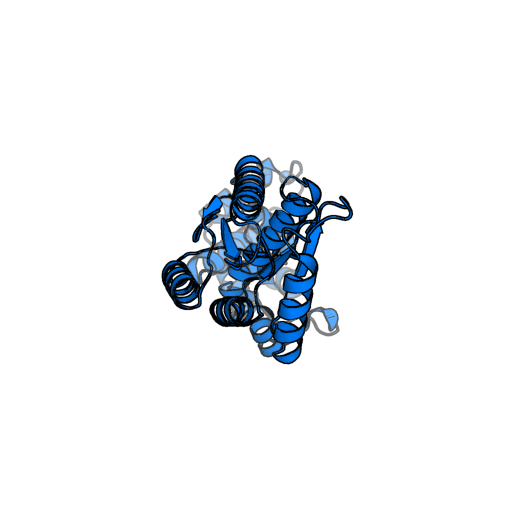M 587 C C . ALA A 1 83 ? -15.934 -8.809 12.004 1.00 98.19 83 ALA A C 1
ATOM 589 O O . ALA A 1 83 ? -15.180 -8.453 11.102 1.00 98.19 83 ALA A O 1
ATOM 590 N N . VAL A 1 84 ? -16.715 -9.889 11.910 1.00 98.56 84 VAL A N 1
ATOM 591 C CA . VAL A 1 84 ? -16.796 -10.734 10.713 1.00 98.56 84 VAL A CA 1
ATOM 592 C C . VAL A 1 84 ? -17.373 -9.951 9.536 1.00 98.56 84 VAL A C 1
ATOM 594 O O . VAL A 1 84 ? -16.749 -9.937 8.481 1.00 98.56 84 VAL A O 1
ATOM 597 N N . ALA A 1 85 ? -18.494 -9.248 9.723 1.00 98.25 85 ALA A N 1
ATOM 598 C CA . ALA A 1 85 ? -19.129 -8.482 8.649 1.00 98.25 85 ALA A CA 1
ATOM 599 C C . ALA A 1 85 ? -18.205 -7.389 8.080 1.00 98.25 85 ALA A C 1
ATOM 601 O O . ALA A 1 85 ? -18.106 -7.217 6.867 1.00 98.25 85 ALA A O 1
ATOM 602 N N . LEU A 1 86 ? -17.484 -6.676 8.951 1.00 98.12 86 LEU A N 1
ATOM 603 C CA . LEU A 1 86 ? -16.514 -5.658 8.546 1.00 98.12 86 LEU A CA 1
ATOM 604 C C . LEU A 1 86 ? -15.314 -6.258 7.800 1.00 98.12 86 LEU A C 1
ATOM 606 O O . LEU A 1 86 ? -14.861 -5.682 6.815 1.00 98.12 86 LEU A O 1
ATOM 610 N N . ALA A 1 87 ? -14.809 -7.411 8.247 1.00 98.19 87 ALA A N 1
ATOM 611 C CA . ALA A 1 87 ? -13.711 -8.105 7.580 1.00 98.19 87 ALA A CA 1
ATOM 612 C C . ALA A 1 87 ? -14.118 -8.613 6.186 1.00 98.19 87 ALA A C 1
ATOM 614 O O . ALA A 1 87 ? -13.376 -8.433 5.220 1.00 98.19 87 ALA A O 1
ATOM 615 N N . GLU A 1 88 ? -15.310 -9.201 6.067 1.00 97.75 88 GLU A N 1
ATOM 616 C CA . GLU A 1 88 ? -15.876 -9.663 4.794 1.00 97.75 88 GLU A CA 1
ATOM 617 C C . GLU A 1 88 ? -16.088 -8.499 3.814 1.00 97.75 88 GLU A C 1
ATOM 619 O O . GLU A 1 88 ? -15.795 -8.637 2.630 1.00 97.75 88 GLU A O 1
ATOM 624 N N . ALA A 1 89 ? -16.484 -7.318 4.297 1.00 96.62 89 ALA A N 1
ATOM 625 C CA . ALA A 1 89 ? -16.671 -6.135 3.456 1.00 96.62 89 ALA A CA 1
ATOM 626 C C . ALA A 1 89 ? -15.375 -5.592 2.817 1.00 96.62 89 ALA A C 1
ATOM 628 O O . ALA A 1 89 ? -15.436 -4.835 1.845 1.00 96.62 89 ALA A O 1
ATOM 629 N N . VAL A 1 90 ? -14.197 -5.932 3.358 1.00 96.12 90 VAL A N 1
ATOM 630 C CA . VAL A 1 90 ? -12.915 -5.354 2.914 1.00 96.12 90 VAL A CA 1
ATOM 631 C C . VAL A 1 90 ? -11.914 -6.372 2.362 1.00 96.12 90 VAL A C 1
ATOM 633 O O . VAL A 1 90 ? -10.910 -5.967 1.765 1.00 96.12 90 VAL A O 1
ATOM 636 N N . VAL A 1 91 ? -12.169 -7.677 2.517 1.00 95.00 91 VAL A N 1
ATOM 637 C CA . VAL A 1 91 ? -11.218 -8.739 2.144 1.00 95.00 91 VAL A CA 1
ATOM 638 C C . VAL A 1 91 ? -10.946 -8.791 0.640 1.00 95.00 91 VAL A C 1
ATOM 640 O O . VAL A 1 91 ? -9.782 -8.850 0.242 1.00 95.00 91 VAL A O 1
ATOM 643 N N . ASP A 1 92 ? -11.974 -8.648 -0.201 1.00 92.31 92 ASP A N 1
ATOM 644 C CA . ASP A 1 92 ? -11.823 -8.647 -1.667 1.00 92.31 92 ASP A CA 1
ATOM 645 C C . ASP A 1 92 ? -11.016 -7.439 -2.148 1.00 92.31 92 ASP A C 1
ATOM 647 O O . ASP A 1 92 ? -10.279 -7.486 -3.135 1.00 92.31 92 ASP A O 1
ATOM 651 N N . ARG A 1 93 ? -11.085 -6.343 -1.385 1.00 92.44 93 ARG A N 1
ATOM 652 C CA . ARG A 1 93 ? -10.283 -5.146 -1.626 1.00 92.44 93 ARG A CA 1
ATOM 653 C C . ARG A 1 93 ? -8.840 -5.298 -1.128 1.00 92.44 93 ARG A C 1
ATOM 655 O O . ARG A 1 93 ? -8.040 -4.406 -1.409 1.00 92.44 93 ARG A O 1
ATOM 662 N N . ARG A 1 94 ? -8.502 -6.401 -0.447 1.00 93.56 94 ARG A N 1
ATOM 663 C CA . ARG A 1 94 ? -7.199 -6.698 0.178 1.00 93.56 94 ARG A CA 1
ATOM 664 C C . ARG A 1 94 ? -6.747 -5.618 1.160 1.00 93.56 94 ARG A C 1
ATOM 666 O O . ARG A 1 94 ? -5.557 -5.332 1.280 1.00 93.56 94 ARG A O 1
ATOM 673 N N . ILE A 1 95 ? -7.702 -4.995 1.849 1.00 96.75 95 ILE A N 1
ATOM 674 C CA . ILE A 1 95 ? -7.390 -3.970 2.844 1.00 96.75 95 ILE A CA 1
ATOM 675 C C . ILE A 1 95 ? -6.998 -4.666 4.148 1.00 96.75 95 ILE A C 1
ATOM 677 O O . ILE A 1 95 ? -7.765 -5.491 4.648 1.00 96.75 95 ILE A O 1
ATOM 681 N N . PRO A 1 96 ? -5.830 -4.345 4.725 1.00 97.75 96 PRO A N 1
ATOM 682 C CA . PRO A 1 96 ? -5.423 -4.934 5.985 1.00 97.75 96 PRO A CA 1
ATOM 683 C C . PRO A 1 96 ? -6.316 -4.451 7.135 1.00 97.75 96 PRO A C 1
ATOM 685 O O . PRO A 1 96 ? -6.604 -3.259 7.267 1.00 97.75 96 PRO A O 1
ATOM 688 N N . MET A 1 97 ? -6.713 -5.392 7.989 1.00 98.50 97 MET A N 1
ATOM 689 C CA . MET A 1 97 ? -7.528 -5.139 9.175 1.00 98.50 97 MET A CA 1
ATOM 690 C C . MET A 1 97 ? -6.684 -5.229 10.453 1.00 98.50 97 MET A C 1
ATOM 692 O O . MET A 1 97 ? -5.903 -6.169 10.622 1.00 98.50 97 MET A O 1
ATOM 696 N N . LEU A 1 98 ? -6.869 -4.279 11.371 1.00 98.81 98 LEU A N 1
ATOM 697 C CA . LEU A 1 98 ? -6.322 -4.292 12.727 1.00 98.81 98 LEU A CA 1
ATOM 698 C C . LEU A 1 98 ? -7.452 -4.419 13.750 1.00 98.81 98 LEU A C 1
ATOM 700 O O . LEU A 1 98 ? -8.371 -3.605 13.751 1.00 98.81 98 LEU A O 1
ATOM 704 N N . LEU A 1 99 ? -7.344 -5.384 14.660 1.00 98.88 99 LEU A N 1
ATOM 705 C CA . LEU A 1 99 ? -8.138 -5.435 15.887 1.00 98.88 99 LEU A CA 1
ATOM 706 C C . LEU A 1 99 ? -7.408 -4.669 16.994 1.00 98.88 99 LEU A C 1
ATOM 708 O O . LEU A 1 99 ? -6.275 -5.012 17.326 1.00 98.88 99 LEU A O 1
ATOM 712 N N . TRP A 1 100 ? -8.039 -3.667 17.598 1.00 98.75 100 TRP A N 1
ATOM 713 C CA . TRP A 1 100 ? -7.439 -2.894 18.688 1.00 98.75 100 TRP A CA 1
ATOM 714 C C . TRP A 1 100 ? -8.285 -3.011 19.957 1.00 98.75 100 TRP A C 1
ATOM 716 O O . TRP A 1 100 ? -9.423 -2.556 19.989 1.00 98.75 100 TRP A O 1
ATOM 726 N N . ALA A 1 101 ? -7.720 -3.616 21.005 1.00 98.56 101 ALA A N 1
ATOM 727 C CA . ALA A 1 101 ? -8.272 -3.612 22.362 1.00 98.56 101 ALA A CA 1
ATOM 728 C C . ALA A 1 101 ? -7.430 -2.759 23.317 1.00 98.56 101 ALA A C 1
ATOM 730 O O . ALA A 1 101 ? -6.213 -2.651 23.159 1.00 98.56 101 ALA A O 1
ATOM 731 N N . VAL A 1 102 ? -8.067 -2.246 24.367 1.00 98.00 102 VAL A N 1
ATOM 732 C CA . VAL A 1 102 ? -7.413 -1.484 25.439 1.00 98.00 102 VAL A CA 1
ATOM 733 C C . VAL A 1 102 ? -7.390 -2.278 26.751 1.00 98.00 102 VAL A C 1
ATOM 735 O O . VAL A 1 102 ? -8.377 -2.946 27.061 1.00 98.00 102 VAL A O 1
ATOM 738 N N . PRO A 1 103 ? -6.316 -2.211 27.558 1.00 96.75 103 PRO A N 1
ATOM 739 C CA . PRO A 1 103 ? -6.286 -2.881 28.854 1.00 96.75 103 PRO A CA 1
ATOM 740 C C . PRO A 1 103 ? -7.410 -2.405 29.781 1.00 96.75 103 PRO A C 1
ATOM 742 O O . PRO A 1 103 ? -7.624 -1.204 29.936 1.00 96.75 103 PRO A O 1
ATOM 745 N N . ASP A 1 104 ? -8.095 -3.341 30.439 1.00 94.81 104 ASP A N 1
ATOM 746 C CA . ASP A 1 104 ? -9.026 -3.010 31.518 1.00 94.81 104 ASP A CA 1
ATOM 747 C C . ASP A 1 104 ? -8.274 -2.501 32.761 1.00 94.81 104 ASP A C 1
ATOM 749 O O . ASP A 1 104 ? -7.191 -2.980 33.120 1.00 94.81 104 ASP A O 1
ATOM 753 N N . GLU A 1 105 ? -8.896 -1.557 33.465 1.00 91.69 105 GLU A N 1
ATOM 754 C CA . GLU A 1 105 ? -8.437 -1.090 34.769 1.00 91.69 105 GLU A CA 1
ATOM 755 C C . GLU A 1 105 ? -8.478 -2.232 35.799 1.00 91.69 105 GLU A C 1
ATOM 757 O O . GLU A 1 105 ? -9.496 -2.902 35.985 1.00 91.69 105 GLU A O 1
ATOM 762 N N . ARG A 1 106 ? -7.375 -2.436 36.527 1.00 89.25 106 ARG A N 1
ATOM 763 C CA . ARG A 1 106 ? -7.264 -3.477 37.562 1.00 89.25 106 ARG A CA 1
ATOM 764 C C . ARG A 1 106 ? -7.761 -2.984 38.923 1.00 89.25 106 ARG A C 1
ATOM 766 O O . ARG A 1 106 ? -7.022 -3.010 39.901 1.00 89.25 106 ARG A O 1
ATOM 773 N N . SER A 1 107 ? -9.013 -2.538 38.985 1.00 90.69 107 SER A N 1
ATOM 774 C CA . SER A 1 107 ? -9.618 -2.003 40.215 1.00 90.69 107 SER A CA 1
ATOM 775 C C . SER A 1 107 ? -10.132 -3.082 41.180 1.00 90.69 107 SER A C 1
ATOM 777 O O . SER A 1 107 ? -10.443 -2.782 42.328 1.00 90.69 107 SER A O 1
ATOM 779 N N . GLY A 1 108 ? -10.264 -4.334 40.722 1.00 89.25 108 GLY A N 1
ATOM 780 C CA . GLY A 1 108 ? -10.905 -5.421 41.479 1.00 89.25 108 GLY A CA 1
ATOM 781 C C . GLY A 1 108 ? -12.436 -5.318 41.557 1.00 89.25 108 GLY A C 1
ATOM 782 O O . GLY A 1 108 ? -13.078 -6.183 42.148 1.00 89.25 108 GLY A O 1
ATOM 783 N N . GLY A 1 109 ? -13.024 -4.276 40.960 1.00 91.50 109 GLY A N 1
ATOM 784 C CA . GLY A 1 109 ? -14.466 -4.085 40.861 1.00 91.50 109 GLY A CA 1
ATOM 785 C C . GLY A 1 109 ? -15.087 -4.765 39.639 1.00 91.50 109 GLY A C 1
ATOM 786 O O . GLY A 1 109 ? -14.519 -5.670 39.027 1.00 91.50 109 GLY A O 1
ATOM 787 N N . ARG A 1 110 ? -16.284 -4.301 39.262 1.00 91.31 110 ARG A N 1
ATOM 788 C CA . ARG A 1 110 ? -16.960 -4.744 38.036 1.00 91.31 110 ARG A CA 1
ATOM 789 C C . ARG A 1 110 ? -16.077 -4.465 36.817 1.00 91.31 110 ARG A C 1
ATOM 791 O O . ARG A 1 110 ? -15.614 -3.344 36.632 1.00 91.31 110 ARG A O 1
ATOM 798 N N . LEU A 1 111 ? -15.939 -5.465 35.952 1.00 93.06 111 LEU A N 1
ATOM 799 C CA . LEU A 1 111 ? -15.270 -5.328 34.663 1.00 93.06 111 LEU A CA 1
ATOM 800 C C . LEU A 1 111 ? -16.027 -4.338 33.764 1.00 93.06 111 LEU A C 1
ATOM 802 O O . LEU A 1 111 ? -17.232 -4.497 33.540 1.00 93.06 111 LEU A O 1
ATOM 806 N N 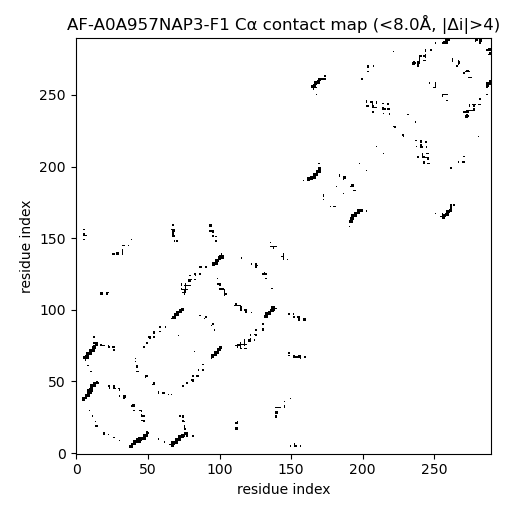. ARG A 1 112 ? -15.329 -3.302 33.285 1.00 96.00 112 ARG A N 1
ATOM 807 C CA . ARG A 1 112 ? -15.954 -2.133 32.647 1.00 96.00 112 ARG A CA 1
ATOM 808 C C . ARG A 1 112 ? -15.985 -2.220 31.129 1.00 96.00 112 ARG A C 1
ATOM 810 O O . ARG A 1 112 ? -17.033 -1.915 30.567 1.00 96.00 112 ARG A O 1
ATOM 817 N N . LEU A 1 113 ? -14.891 -2.644 30.486 1.00 97.19 113 LEU A N 1
ATOM 818 C CA . LEU A 1 113 ? -14.794 -2.707 29.026 1.00 97.19 113 LEU A CA 1
ATOM 819 C C . LEU A 1 113 ? -14.743 -4.143 28.524 1.00 97.19 113 LEU A C 1
ATOM 821 O O . LEU A 1 113 ? -15.518 -4.481 27.639 1.00 97.19 113 LEU A O 1
ATOM 825 N N . ASN A 1 114 ? -13.889 -5.003 29.084 1.00 97.12 114 ASN A N 1
ATOM 826 C CA . ASN A 1 114 ? -13.713 -6.386 28.627 1.00 97.12 114 ASN A CA 1
ATOM 827 C C . ASN A 1 114 ? -13.339 -6.499 27.127 1.00 97.12 114 ASN A C 1
ATOM 829 O O . ASN A 1 114 ? -13.735 -7.438 26.425 1.00 97.12 114 ASN A O 1
ATOM 833 N N . SER A 1 115 ? -12.592 -5.518 26.613 1.00 97.38 115 SER A N 1
ATOM 834 C CA . SER A 1 115 ? -12.236 -5.411 25.189 1.00 97.38 115 SER A CA 1
ATOM 835 C C . SER A 1 115 ? -11.312 -6.546 24.730 1.00 97.38 115 SER A C 1
ATOM 837 O O . SER A 1 115 ? -11.470 -7.069 23.625 1.00 97.38 115 SER A O 1
ATOM 839 N N . LEU A 1 116 ? -10.396 -6.998 25.598 1.00 97.75 116 LEU A N 1
ATOM 840 C CA . LEU A 1 116 ? -9.462 -8.087 25.309 1.00 97.75 116 LEU A CA 1
ATOM 841 C C . LEU A 1 116 ? -10.198 -9.397 25.001 1.00 97.75 116 LEU A C 1
ATOM 843 O O . LEU A 1 116 ? -9.839 -10.111 24.064 1.00 97.75 116 LEU A O 1
ATOM 847 N N . CYS A 1 117 ? -11.252 -9.722 25.755 1.00 97.69 117 CYS A N 1
ATOM 848 C CA . CYS A 1 117 ? -12.093 -10.878 25.446 1.00 97.69 117 CYS A CA 1
ATOM 849 C C . CYS A 1 117 ? -12.827 -10.699 24.112 1.00 97.69 117 CYS A C 1
ATOM 851 O O . CYS A 1 117 ? -12.938 -11.660 23.351 1.00 97.69 117 CYS A O 1
ATOM 853 N N . GLY A 1 118 ? -13.270 -9.476 23.806 1.00 98.06 118 GLY A N 1
ATOM 854 C CA . GLY A 1 118 ? -13.888 -9.129 22.528 1.00 98.06 118 GLY A CA 1
ATOM 855 C C . GLY A 1 118 ? -12.973 -9.402 21.331 1.00 98.06 118 GLY A C 1
ATOM 856 O O . GLY A 1 118 ? -13.355 -10.152 20.433 1.00 98.06 118 GLY A O 1
ATOM 857 N N . ILE A 1 119 ? -11.734 -8.891 21.340 1.00 98.06 119 ILE A N 1
ATOM 858 C CA . ILE A 1 119 ? -10.805 -9.119 20.217 1.00 98.06 119 ILE A CA 1
ATOM 859 C C . ILE A 1 119 ? -10.348 -10.574 20.104 1.00 98.06 119 ILE A C 1
ATOM 861 O O . ILE A 1 119 ? -10.094 -11.034 18.996 1.00 98.06 119 ILE A O 1
ATOM 865 N N . ASN A 1 120 ? -10.273 -11.325 21.209 1.00 98.62 120 ASN A N 1
ATOM 866 C CA . ASN A 1 120 ? -9.973 -12.758 21.153 1.00 98.62 120 ASN A CA 1
ATOM 867 C C . ASN A 1 120 ? -11.115 -13.536 20.486 1.00 98.62 120 ASN A C 1
ATOM 869 O O . ASN A 1 120 ? -10.868 -14.396 19.639 1.00 98.62 120 ASN A O 1
ATOM 873 N N . LEU A 1 121 ? -12.367 -13.211 20.824 1.00 98.50 121 LEU A N 1
ATOM 874 C CA . LEU A 1 121 ? -13.543 -13.812 20.198 1.00 98.50 121 LEU A CA 1
ATOM 875 C C . LEU A 1 121 ? -13.646 -13.441 18.710 1.00 98.50 121 LEU A C 1
ATOM 877 O O . LEU A 1 121 ? -13.905 -14.312 17.876 1.00 98.50 121 LEU A O 1
ATOM 881 N N . ALA A 1 122 ? -13.403 -12.172 18.370 1.00 98.56 122 ALA A N 1
ATOM 882 C CA . ALA A 1 122 ? -13.331 -11.702 16.989 1.00 98.56 122 ALA A CA 1
ATOM 883 C C . ALA A 1 122 ? -12.214 -12.419 16.217 1.00 98.56 122 ALA A C 1
ATOM 885 O O . ALA A 1 122 ? -12.484 -13.055 15.201 1.00 98.56 122 ALA A O 1
ATOM 886 N N . GLY A 1 123 ? -10.986 -12.409 16.739 1.00 98.69 123 GLY A N 1
ATOM 887 C CA . GLY A 1 123 ? -9.830 -13.057 16.124 1.00 98.69 123 GLY A CA 1
ATOM 888 C C . GLY A 1 123 ? -10.039 -14.553 15.887 1.00 98.69 123 GLY A C 1
ATOM 889 O O . GLY A 1 123 ? -9.767 -15.050 14.795 1.00 98.69 123 GLY A O 1
ATOM 890 N N . HIS A 1 124 ? -10.632 -15.269 16.849 1.00 98.69 124 HIS A N 1
ATOM 891 C CA . HIS A 1 124 ? -11.015 -16.671 16.665 1.00 98.69 124 HIS A CA 1
ATOM 892 C C . HIS A 1 124 ? -11.985 -16.859 15.485 1.00 98.69 124 HIS A C 1
ATOM 894 O O . HIS A 1 124 ? -11.794 -17.746 14.649 1.00 98.69 124 HIS A O 1
ATOM 900 N N . ALA A 1 125 ? -13.021 -16.022 15.395 1.00 98.62 125 ALA A N 1
ATOM 901 C CA . ALA A 1 125 ? -14.020 -16.099 14.334 1.00 98.62 125 ALA A CA 1
ATOM 902 C C . ALA A 1 125 ? -13.450 -15.755 12.946 1.00 98.62 125 ALA A C 1
ATOM 904 O O . ALA A 1 125 ? -13.841 -16.402 11.968 1.00 98.62 125 ALA A O 1
ATOM 905 N N . LEU A 1 126 ? -12.532 -14.785 12.868 1.00 98.69 126 LEU A N 1
ATOM 906 C CA . LEU A 1 126 ? -11.818 -14.410 11.644 1.00 98.69 126 LEU A CA 1
ATOM 907 C C . LEU A 1 126 ? -10.865 -15.526 11.194 1.00 98.69 126 LEU A C 1
ATOM 909 O O . LEU A 1 126 ? -10.919 -15.950 10.040 1.00 98.69 126 LEU A O 1
ATOM 913 N N . ALA A 1 127 ? -10.081 -16.095 12.116 1.00 98.38 127 ALA A N 1
ATOM 914 C CA . ALA A 1 127 ? -9.175 -17.208 11.827 1.00 98.38 127 ALA A CA 1
ATOM 915 C C . ALA A 1 127 ? -9.927 -18.443 11.300 1.00 98.38 127 ALA A C 1
ATOM 917 O O . ALA A 1 127 ? -9.528 -19.044 10.302 1.00 98.38 127 ALA A O 1
ATOM 918 N N . ARG A 1 128 ? -11.075 -18.783 11.905 1.00 98.31 128 ARG A N 1
ATOM 919 C CA . ARG A 1 128 ? -11.970 -19.860 11.436 1.00 98.31 128 ARG A CA 1
ATOM 920 C C . ARG A 1 128 ? -12.477 -19.652 10.005 1.00 98.31 128 ARG A C 1
ATOM 922 O O . ARG A 1 128 ? -12.779 -20.640 9.340 1.00 98.31 128 ARG A O 1
ATOM 929 N N . ARG A 1 129 ? -12.579 -18.399 9.553 1.00 98.38 129 ARG A N 1
ATOM 930 C CA . ARG A 1 129 ? -13.017 -17.998 8.205 1.00 98.38 129 ARG A CA 1
ATOM 931 C C . ARG A 1 129 ? -11.861 -17.710 7.249 1.00 98.38 129 ARG A C 1
ATOM 933 O O . ARG A 1 129 ? -12.114 -17.385 6.098 1.00 98.38 129 ARG A O 1
ATOM 940 N N . ARG A 1 130 ? -10.607 -17.850 7.701 1.00 97.62 130 ARG A N 1
ATOM 941 C CA . ARG A 1 130 ? -9.397 -17.483 6.943 1.00 97.62 130 ARG A CA 1
ATOM 942 C C . ARG A 1 130 ? -9.377 -16.004 6.526 1.00 97.62 130 ARG A C 1
ATOM 944 O O . ARG A 1 130 ? -8.800 -15.661 5.500 1.00 97.62 130 ARG A O 1
ATOM 951 N N . LEU A 1 131 ? -9.987 -15.138 7.333 1.00 98.06 131 LEU A N 1
ATOM 952 C CA . LEU A 1 131 ? -9.940 -13.691 7.148 1.00 98.06 131 LEU A CA 1
ATOM 953 C C . LEU A 1 131 ? -8.686 -13.147 7.855 1.00 98.06 131 LEU A C 1
ATOM 955 O O . LEU A 1 131 ? -8.544 -13.357 9.065 1.00 98.06 131 LEU A O 1
ATOM 959 N N . PRO A 1 132 ? -7.754 -12.500 7.133 1.00 96.75 132 PRO A N 1
ATOM 960 C CA . PRO A 1 132 ? -6.504 -12.026 7.712 1.00 96.75 132 PRO A CA 1
ATOM 961 C C . PRO A 1 132 ? -6.732 -10.798 8.596 1.00 96.75 132 PRO A C 1
ATOM 963 O O . PRO A 1 132 ? -7.464 -9.880 8.235 1.00 96.75 132 PRO A O 1
ATOM 966 N N . TYR A 1 133 ? -6.056 -10.757 9.742 1.00 98.31 133 TYR A N 1
ATOM 967 C CA . TYR A 1 133 ? -6.056 -9.603 10.635 1.00 98.31 133 TYR A CA 1
ATOM 968 C C . TYR A 1 133 ? -4.722 -9.496 11.382 1.00 98.31 133 TYR A C 1
ATOM 970 O O . TYR A 1 133 ? -4.025 -10.486 11.601 1.00 98.31 133 TYR A O 1
ATOM 978 N N . SER A 1 134 ? -4.375 -8.280 11.790 1.00 98.38 134 SER A N 1
ATOM 979 C CA . SER A 1 134 ? -3.387 -8.004 12.837 1.00 98.38 134 SER A CA 1
ATOM 980 C C . SER A 1 134 ? -4.108 -7.582 14.114 1.00 98.38 134 SER A C 1
ATOM 982 O O . SER A 1 134 ? -5.292 -7.249 14.073 1.00 98.38 134 SER A O 1
ATOM 984 N N . TYR A 1 135 ? -3.419 -7.556 15.253 1.00 98.50 135 TYR A N 1
ATOM 985 C CA . TYR A 1 135 ? -4.014 -7.059 16.491 1.00 98.50 135 TYR A CA 1
ATOM 986 C C . TYR A 1 135 ? -3.036 -6.237 17.328 1.00 98.50 135 TYR A C 1
ATOM 988 O O . TYR A 1 135 ? -1.820 -6.388 17.219 1.00 98.50 135 TYR A O 1
ATOM 996 N N . VAL A 1 136 ? -3.589 -5.391 18.191 1.00 98.25 136 VAL A N 1
ATOM 997 C CA . VAL A 1 136 ? -2.862 -4.661 19.227 1.00 98.25 136 VAL A CA 1
ATOM 998 C C . VAL A 1 136 ? -3.689 -4.628 20.515 1.00 98.25 136 VAL A C 1
ATOM 1000 O O . VAL A 1 136 ? -4.913 -4.498 20.489 1.00 98.25 136 VAL A O 1
ATOM 1003 N N . HIS A 1 137 ? -3.009 -4.782 21.651 1.00 98.31 137 HIS A N 1
ATOM 1004 C CA . HIS A 1 137 ? -3.596 -4.659 22.983 1.00 98.31 137 HIS A CA 1
ATOM 1005 C C . HIS A 1 137 ? -2.803 -3.624 23.784 1.00 98.31 137 HIS A C 1
ATOM 1007 O O . HIS A 1 137 ? -1.844 -3.955 24.482 1.00 98.31 137 HIS A O 1
ATOM 1013 N N . GLN A 1 138 ? -3.161 -2.357 23.601 1.00 98.19 138 GLN A N 1
ATOM 1014 C CA . GLN A 1 138 ? -2.491 -1.185 24.168 1.00 98.19 138 GLN A CA 1
ATOM 1015 C C . GLN A 1 138 ? -3.534 -0.096 24.433 1.00 98.19 138 GLN A C 1
ATOM 1017 O O . GLN A 1 138 ? -4.608 -0.118 23.831 1.00 98.19 138 GLN A O 1
ATOM 1022 N N . SER A 1 139 ? -3.244 0.837 25.343 1.00 97.56 139 SER A N 1
ATOM 1023 C CA . SER A 1 139 ? -4.150 1.949 25.650 1.00 97.56 139 SER A CA 1
ATOM 1024 C C . SER A 1 139 ? -4.480 2.778 24.401 1.00 97.56 139 SER A C 1
ATOM 1026 O O . SER A 1 139 ? -3.709 2.805 23.442 1.00 97.56 139 SER A O 1
ATOM 1028 N N . ALA A 1 140 ? -5.639 3.439 24.402 1.00 96.75 140 ALA A N 1
ATOM 1029 C CA . ALA A 1 140 ? -6.121 4.224 23.262 1.00 96.75 140 ALA A CA 1
ATOM 1030 C C . ALA A 1 140 ? -5.191 5.396 22.888 1.00 96.75 140 ALA A C 1
ATOM 1032 O O . ALA A 1 140 ? -5.104 5.775 21.724 1.00 96.75 140 ALA A O 1
ATOM 1033 N N . ASP A 1 141 ? -4.459 5.922 23.868 1.00 95.19 141 ASP A N 1
ATOM 1034 C CA . ASP A 1 141 ? -3.471 6.994 23.740 1.00 95.19 141 ASP A CA 1
ATOM 1035 C C . ASP A 1 141 ? -2.046 6.486 23.453 1.00 95.19 141 ASP A C 1
ATOM 1037 O O . ASP A 1 141 ? -1.103 7.276 23.414 1.00 95.19 141 ASP A O 1
ATOM 1041 N N . SER A 1 142 ? -1.861 5.176 23.253 1.00 98.06 142 SER A N 1
ATOM 1042 C CA . SER A 1 142 ? -0.541 4.581 23.055 1.00 98.06 142 SER A CA 1
ATOM 1043 C C . SER A 1 142 ? 0.087 5.019 21.723 1.00 98.06 142 SER A C 1
ATOM 1045 O O . SER A 1 142 ? -0.440 4.680 20.655 1.00 98.06 142 SER A O 1
ATOM 1047 N N . PRO A 1 143 ? 1.267 5.674 21.744 1.00 97.56 143 PRO A N 1
ATOM 1048 C CA . PRO A 1 143 ? 1.984 6.022 20.517 1.00 97.56 143 PRO A CA 1
ATOM 1049 C C . PRO A 1 143 ? 2.373 4.791 19.689 1.00 97.56 143 PRO A C 1
ATOM 1051 O O . PRO A 1 143 ? 2.360 4.842 18.461 1.00 97.56 143 PRO A O 1
ATOM 1054 N N . ASP A 1 144 ? 2.666 3.665 20.344 1.00 98.06 144 ASP A N 1
ATOM 1055 C CA . ASP A 1 144 ? 3.024 2.404 19.685 1.00 98.06 144 ASP A CA 1
ATOM 1056 C C . ASP A 1 144 ? 1.838 1.777 18.937 1.00 98.06 144 ASP A C 1
ATOM 1058 O O . ASP A 1 144 ? 2.010 1.201 17.852 1.00 98.06 144 ASP A O 1
ATOM 1062 N N . ALA A 1 145 ? 0.623 1.921 19.477 1.00 98.19 145 ALA A N 1
ATOM 1063 C CA . ALA A 1 145 ? -0.595 1.468 18.814 1.00 98.19 145 ALA A CA 1
ATOM 1064 C C . ALA A 1 145 ? -0.852 2.297 17.552 1.00 98.19 145 ALA A C 1
ATOM 1066 O O . ALA A 1 145 ? -1.055 1.741 16.470 1.00 98.19 145 ALA A O 1
ATOM 1067 N N . VAL A 1 146 ? -0.727 3.623 17.663 1.00 98.25 146 VAL A N 1
ATOM 1068 C CA . VAL A 1 146 ? -0.833 4.548 16.526 1.00 98.25 146 VAL A CA 1
ATOM 1069 C C . VAL A 1 146 ? 0.253 4.270 15.479 1.00 98.25 146 VAL A C 1
ATOM 1071 O O . VAL A 1 146 ? -0.045 4.199 14.286 1.00 98.25 146 VAL A O 1
ATOM 1074 N N . ALA A 1 147 ? 1.496 4.012 15.895 1.00 97.81 147 ALA A N 1
ATOM 1075 C CA . ALA A 1 147 ? 2.583 3.632 14.993 1.00 97.81 147 ALA A CA 1
ATOM 1076 C C . ALA A 1 147 ? 2.309 2.296 14.279 1.00 97.81 147 ALA A C 1
ATOM 1078 O O . ALA A 1 147 ? 2.641 2.132 13.101 1.00 97.81 147 ALA A O 1
ATOM 1079 N N . THR A 1 148 ? 1.670 1.344 14.962 1.00 98.44 148 THR A N 1
ATOM 1080 C CA . THR A 1 148 ? 1.233 0.076 14.364 1.00 98.44 148 THR A CA 1
ATOM 1081 C C . THR A 1 148 ? 0.141 0.295 13.320 1.00 98.44 148 THR A C 1
ATOM 1083 O O . THR A 1 148 ? 0.252 -0.254 12.222 1.00 98.44 148 THR A O 1
ATOM 1086 N N . VAL A 1 149 ? -0.852 1.146 13.603 1.00 98.31 149 VAL A N 1
ATOM 1087 C CA . VAL A 1 149 ? -1.874 1.550 12.622 1.00 98.31 149 VAL A CA 1
ATOM 1088 C C . VAL A 1 149 ? -1.226 2.215 11.407 1.00 98.31 149 VAL A C 1
ATOM 1090 O O . VAL A 1 149 ? -1.499 1.818 10.276 1.00 98.31 149 VAL A O 1
ATOM 1093 N N . ALA A 1 150 ? -0.311 3.164 11.617 1.00 97.88 150 ALA A N 1
ATOM 1094 C CA . ALA A 1 150 ? 0.384 3.856 10.534 1.00 97.88 150 ALA A CA 1
ATOM 1095 C C . ALA A 1 150 ? 1.215 2.894 9.666 1.00 97.88 150 ALA A C 1
ATOM 1097 O O . ALA A 1 150 ? 1.190 2.980 8.438 1.00 97.88 150 ALA A O 1
ATOM 1098 N N . ARG A 1 151 ? 1.925 1.934 10.276 1.00 97.75 151 ARG A N 1
ATOM 1099 C CA . ARG A 1 151 ? 2.672 0.897 9.544 1.00 97.75 151 ARG A CA 1
ATOM 1100 C C . ARG A 1 151 ? 1.741 0.009 8.718 1.00 97.75 151 ARG A C 1
ATOM 1102 O O . ARG A 1 151 ? 2.072 -0.318 7.580 1.00 97.75 151 ARG A O 1
ATOM 1109 N N . LEU A 1 152 ? 0.582 -0.352 9.264 1.00 98.06 152 LEU A N 1
ATOM 1110 C CA . LEU A 1 152 ? -0.405 -1.154 8.549 1.00 98.06 152 LEU A CA 1
ATOM 1111 C C . LEU A 1 152 ? -1.025 -0.381 7.377 1.00 98.06 152 LEU A C 1
ATOM 1113 O O . LEU A 1 152 ? -1.126 -0.922 6.280 1.00 98.06 152 LEU A O 1
ATOM 1117 N N . ALA A 1 153 ? -1.351 0.898 7.574 1.00 98.19 153 ALA A N 1
ATOM 1118 C CA . ALA A 1 153 ? -1.856 1.776 6.520 1.00 98.19 153 ALA A CA 1
ATOM 1119 C C . ALA A 1 153 ? -0.824 1.972 5.395 1.00 98.19 153 ALA A C 1
ATOM 1121 O O . ALA A 1 153 ? -1.167 1.921 4.217 1.00 98.19 153 ALA A O 1
ATOM 1122 N N . ARG A 1 154 ? 0.468 2.090 5.725 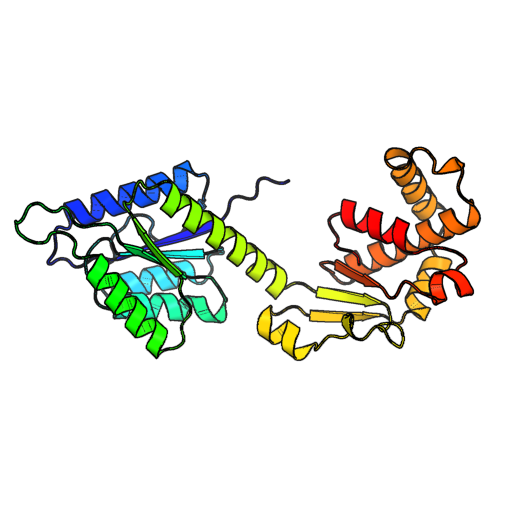1.00 97.44 154 ARG A N 1
ATOM 1123 C CA . ARG A 1 154 ? 1.556 2.097 4.729 1.00 97.44 154 ARG A CA 1
ATOM 1124 C C . ARG A 1 154 ? 1.570 0.827 3.880 1.00 97.44 154 ARG A C 1
ATOM 1126 O O . ARG A 1 154 ? 1.677 0.913 2.658 1.00 97.44 154 ARG A O 1
ATOM 1133 N N . ALA A 1 155 ? 1.446 -0.336 4.518 1.00 96.44 155 ALA A N 1
ATOM 1134 C CA . ALA A 1 155 ? 1.401 -1.617 3.819 1.00 96.44 155 ALA A CA 1
ATOM 1135 C C . ALA A 1 155 ? 0.154 -1.734 2.928 1.00 96.44 155 ALA A C 1
ATOM 1137 O O . ALA A 1 155 ? 0.263 -2.115 1.765 1.00 96.44 155 ALA A O 1
ATOM 1138 N N . GLY A 1 156 ? -1.021 -1.344 3.425 1.00 97.12 156 GLY A N 1
ATOM 1139 C CA . GLY A 1 156 ? -2.248 -1.387 2.634 1.00 97.12 156 GLY A CA 1
ATOM 1140 C C . GLY A 1 156 ? -2.272 -0.384 1.479 1.00 97.12 156 GLY A C 1
ATOM 1141 O O . GLY A 1 156 ? -2.761 -0.714 0.399 1.00 97.12 156 GLY A O 1
ATOM 1142 N N . ARG A 1 157 ? -1.644 0.792 1.627 1.00 96.50 157 ARG A N 1
ATOM 1143 C CA . ARG A 1 157 ? -1.409 1.726 0.513 1.00 96.50 157 ARG A CA 1
ATOM 1144 C C . ARG A 1 157 ? -0.553 1.084 -0.575 1.00 96.50 157 ARG A C 1
ATOM 1146 O O . ARG A 1 157 ? -0.895 1.210 -1.748 1.00 96.50 157 ARG A O 1
ATOM 1153 N N . ALA A 1 158 ? 0.524 0.394 -0.196 1.00 95.81 158 ALA A N 1
ATOM 1154 C CA . ALA A 1 158 ? 1.376 -0.324 -1.142 1.00 95.81 158 ALA A CA 1
ATOM 1155 C C . ALA A 1 158 ? 0.602 -1.438 -1.865 1.00 95.81 158 ALA A C 1
ATOM 1157 O O . ALA A 1 158 ? 0.619 -1.481 -3.091 1.00 95.81 158 ALA A O 1
ATOM 1158 N N . LEU A 1 159 ? -0.156 -2.268 -1.136 1.00 95.75 159 LEU A N 1
ATOM 1159 C CA . LEU A 1 159 ? -1.019 -3.300 -1.730 1.00 95.75 159 LEU A CA 1
ATOM 1160 C C . LEU A 1 159 ? -2.024 -2.706 -2.719 1.00 95.75 159 LEU A C 1
ATOM 1162 O O . LEU A 1 159 ? -2.205 -3.233 -3.814 1.00 95.75 159 LEU A O 1
ATOM 1166 N N . ARG A 1 160 ? -2.654 -1.583 -2.363 1.00 94.94 160 ARG A N 1
ATOM 1167 C CA . ARG A 1 160 ? -3.624 -0.909 -3.227 1.00 94.94 160 ARG A CA 1
ATOM 1168 C C . ARG A 1 160 ? -3.000 -0.377 -4.515 1.00 94.94 160 ARG A C 1
ATOM 1170 O O . ARG A 1 160 ? -3.649 -0.467 -5.550 1.00 94.94 160 ARG A O 1
ATOM 1177 N N . LEU A 1 161 ? -1.784 0.173 -4.449 1.00 94.56 161 LEU A N 1
ATOM 1178 C CA . LEU A 1 161 ? -1.044 0.629 -5.631 1.00 94.56 161 LEU A CA 1
ATOM 1179 C C . LEU A 1 161 ? -0.638 -0.555 -6.517 1.00 94.56 161 LEU A C 1
ATOM 1181 O O . LEU A 1 161 ? -0.865 -0.516 -7.721 1.00 94.56 161 LEU A O 1
ATOM 1185 N N . LEU A 1 162 ? -0.107 -1.627 -5.922 1.00 95.56 162 LEU A N 1
ATOM 1186 C CA . LEU A 1 162 ? 0.317 -2.822 -6.657 1.00 95.56 162 LEU A CA 1
ATOM 1187 C C . LEU A 1 162 ? -0.850 -3.549 -7.337 1.00 95.56 162 LEU A C 1
ATOM 1189 O O . LEU A 1 162 ? -0.670 -4.121 -8.409 1.00 95.56 162 LEU A O 1
ATOM 1193 N N . ARG A 1 163 ? -2.053 -3.492 -6.755 1.00 94.12 163 ARG A N 1
ATOM 1194 C CA . ARG A 1 163 ? -3.261 -4.126 -7.305 1.00 94.12 163 ARG A CA 1
ATOM 1195 C C . ARG A 1 163 ? -3.679 -3.600 -8.670 1.00 94.12 163 ARG A C 1
ATOM 1197 O O . ARG A 1 163 ? -4.332 -4.322 -9.408 1.00 94.12 163 ARG A O 1
ATOM 1204 N N . THR A 1 164 ? -3.339 -2.358 -8.984 1.00 91.12 164 THR A N 1
ATOM 1205 C CA . THR A 1 164 ? -3.613 -1.751 -10.293 1.00 91.12 164 THR A CA 1
ATOM 1206 C C . THR A 1 164 ? -2.329 -1.448 -11.057 1.00 91.12 164 THR A C 1
ATOM 1208 O O . THR A 1 164 ? -2.381 -0.771 -12.076 1.00 91.12 164 THR A O 1
ATOM 1211 N N . ALA A 1 165 ? -1.175 -1.892 -10.554 1.00 96.44 165 ALA A N 1
ATOM 1212 C CA . ALA A 1 165 ? 0.101 -1.647 -11.201 1.00 96.44 165 ALA A CA 1
ATOM 1213 C C . ALA A 1 165 ? 0.235 -2.514 -12.454 1.00 96.44 165 ALA A C 1
ATOM 1215 O O . ALA A 1 165 ? -0.071 -3.710 -12.436 1.00 96.44 165 ALA A O 1
ATOM 1216 N N . ARG A 1 166 ? 0.748 -1.897 -13.515 1.00 97.69 166 ARG A N 1
ATOM 1217 C CA . ARG A 1 166 ? 1.112 -2.551 -14.770 1.00 97.69 166 ARG A CA 1
ATOM 1218 C C . ARG A 1 166 ? 2.615 -2.410 -14.942 1.00 97.69 166 ARG A C 1
ATOM 1220 O O . ARG A 1 166 ? 3.124 -1.293 -14.908 1.00 97.69 166 ARG A O 1
ATOM 1227 N N . ILE A 1 167 ? 3.328 -3.521 -15.053 1.00 97.88 167 ILE A N 1
ATOM 1228 C CA . ILE A 1 167 ? 4.788 -3.530 -15.184 1.00 97.88 167 ILE A CA 1
ATOM 1229 C C . ILE A 1 167 ? 5.142 -3.905 -16.616 1.00 97.88 167 ILE A C 1
ATOM 1231 O O . ILE A 1 167 ? 4.732 -4.963 -17.087 1.00 97.88 167 ILE A O 1
ATOM 1235 N N . GLY A 1 168 ? 5.889 -3.052 -17.314 1.00 98.00 168 GLY A N 1
ATOM 1236 C CA . GLY A 1 168 ? 6.396 -3.379 -18.646 1.00 98.00 168 GLY A CA 1
ATOM 1237 C C . GLY A 1 168 ? 7.565 -4.345 -18.552 1.00 98.00 168 GLY A C 1
ATOM 1238 O O . GLY A 1 168 ? 8.535 -4.044 -17.869 1.00 98.00 168 GLY A O 1
ATOM 1239 N N . LEU A 1 169 ? 7.501 -5.479 -19.235 1.00 97.75 169 LEU A N 1
ATOM 1240 C CA . LEU A 1 169 ? 8.605 -6.428 -19.326 1.00 97.75 169 LEU A CA 1
ATOM 1241 C C . LEU A 1 169 ? 9.224 -6.339 -20.720 1.00 97.75 169 LEU A C 1
ATOM 1243 O O . LEU A 1 169 ? 8.574 -6.702 -21.695 1.00 97.75 169 LEU A O 1
ATOM 1247 N N . VAL A 1 170 ? 10.455 -5.845 -20.822 1.00 97.81 170 VAL A N 1
ATOM 1248 C CA . VAL A 1 170 ? 11.178 -5.705 -22.090 1.00 97.81 170 VAL A CA 1
ATOM 1249 C C . VAL A 1 170 ? 12.118 -6.891 -22.275 1.00 97.81 170 VAL A C 1
ATOM 1251 O O . VAL A 1 170 ? 13.159 -6.983 -21.617 1.00 97.81 170 VAL A O 1
ATOM 1254 N N . GLY A 1 171 ? 11.751 -7.774 -23.203 1.00 95.62 171 GLY A N 1
ATOM 1255 C CA . GLY A 1 171 ? 12.441 -9.036 -23.448 1.00 95.62 171 GLY A CA 1
ATOM 1256 C C . GLY A 1 171 ? 12.214 -10.079 -22.351 1.00 95.62 171 GLY A C 1
ATOM 1257 O O . GLY A 1 171 ? 11.377 -9.925 -21.470 1.00 95.62 171 GLY A O 1
ATOM 1258 N N . GLU A 1 172 ? 12.994 -11.154 -22.414 1.00 92.31 172 GLU A N 1
ATOM 1259 C CA . GLU A 1 172 ? 12.996 -12.238 -21.424 1.00 92.31 172 GLU A CA 1
ATOM 1260 C C . GLU A 1 172 ? 14.301 -12.241 -20.636 1.00 92.31 172 GLU A C 1
ATOM 1262 O O . GLU A 1 172 ? 15.335 -11.791 -21.142 1.00 92.31 172 GLU A O 1
ATOM 1267 N N . HIS A 1 173 ? 14.296 -12.801 -19.425 1.00 90.75 173 HIS A N 1
ATOM 1268 C CA . HIS A 1 173 ? 15.527 -12.905 -18.643 1.00 90.75 173 HIS A CA 1
ATOM 1269 C C . HIS A 1 173 ? 16.634 -13.650 -19.426 1.00 90.75 173 HIS A C 1
ATOM 1271 O O . HIS A 1 173 ? 16.341 -14.566 -20.203 1.00 90.75 173 HIS A O 1
ATOM 1277 N N . PRO A 1 174 ? 17.921 -13.288 -19.259 1.00 88.12 174 PRO A N 1
ATOM 1278 C CA . PRO A 1 174 ? 18.998 -13.987 -19.952 1.00 88.12 174 PRO A CA 1
ATOM 1279 C C . PRO A 1 174 ? 19.083 -15.469 -19.552 1.00 88.12 174 PRO A C 1
ATOM 1281 O O . PRO A 1 174 ? 18.707 -15.864 -18.442 1.00 88.12 174 PRO A O 1
ATOM 1284 N N . ALA A 1 175 ? 19.623 -16.302 -20.445 1.00 87.75 175 ALA A N 1
ATOM 1285 C CA . ALA A 1 175 ? 19.852 -17.714 -20.151 1.00 87.75 175 ALA A CA 1
ATOM 1286 C C . ALA A 1 175 ? 20.790 -17.874 -18.937 1.00 87.75 175 ALA A C 1
ATOM 1288 O O . ALA A 1 175 ? 21.850 -17.251 -18.880 1.00 87.75 175 ALA A O 1
ATOM 1289 N N . GLY A 1 176 ? 20.396 -18.707 -17.967 1.00 89.81 176 GLY A N 1
ATOM 1290 C CA . GLY A 1 176 ? 21.132 -18.922 -16.714 1.00 89.81 176 GLY A CA 1
ATOM 1291 C C . GLY A 1 176 ? 20.833 -17.912 -15.598 1.00 89.81 176 GLY A C 1
ATOM 1292 O O . GLY A 1 176 ? 21.392 -18.036 -14.512 1.00 89.81 176 GLY A O 1
ATOM 1293 N N . PHE A 1 177 ? 19.947 -16.935 -15.829 1.00 89.81 177 PHE A N 1
ATOM 1294 C CA . PHE A 1 177 ? 19.492 -15.968 -14.820 1.00 89.81 177 PHE A CA 1
ATOM 1295 C C . PHE A 1 177 ? 18.163 -16.417 -14.195 1.00 89.81 177 PHE A C 1
ATOM 1297 O O . PHE A 1 177 ? 17.185 -15.672 -14.170 1.00 89.81 177 PHE A O 1
ATOM 1304 N N . ASP A 1 178 ? 18.119 -17.647 -13.681 1.00 89.50 178 ASP A N 1
ATOM 1305 C CA . ASP A 1 178 ? 16.880 -18.279 -13.198 1.00 89.50 178 ASP A CA 1
ATOM 1306 C C . ASP A 1 178 ? 16.214 -17.506 -12.043 1.00 89.50 178 ASP A C 1
ATOM 1308 O O . ASP A 1 178 ? 15.007 -17.588 -11.844 1.00 89.50 178 ASP A O 1
ATOM 1312 N N . THR A 1 179 ? 16.971 -16.693 -11.300 1.00 90.75 179 THR A N 1
ATOM 1313 C CA . THR A 1 179 ? 16.441 -15.824 -10.233 1.00 90.75 179 THR A CA 1
ATOM 1314 C C . THR A 1 179 ? 15.604 -14.650 -10.743 1.00 90.75 179 THR A C 1
ATOM 1316 O O . THR A 1 179 ? 14.923 -14.008 -9.948 1.00 90.75 179 THR A O 1
ATOM 1319 N N . CYS A 1 180 ? 15.677 -14.340 -12.039 1.00 91.00 180 CYS A N 1
ATOM 1320 C CA . CYS A 1 180 ? 14.863 -13.316 -12.693 1.00 91.00 180 CYS A CA 1
ATOM 1321 C C . CYS A 1 180 ? 13.572 -13.895 -13.293 1.00 91.00 180 CYS A C 1
ATOM 1323 O O . CYS A 1 180 ? 12.719 -13.131 -13.744 1.00 91.00 180 CYS A O 1
ATOM 1325 N N . ALA A 1 181 ? 13.419 -15.224 -13.303 1.00 91.31 181 ALA A N 1
ATOM 1326 C CA . ALA A 1 181 ? 12.182 -15.864 -13.719 1.00 91.31 181 ALA A CA 1
ATOM 1327 C C . ALA A 1 181 ? 11.053 -15.552 -12.724 1.00 91.31 181 ALA A C 1
ATOM 1329 O O . ALA A 1 181 ? 11.266 -15.444 -11.513 1.00 91.31 181 ALA A O 1
ATOM 1330 N N . TYR A 1 182 ? 9.832 -15.425 -13.236 1.00 92.94 182 TYR A N 1
ATOM 1331 C CA . TYR A 1 182 ? 8.646 -15.138 -12.437 1.00 92.94 182 TYR A CA 1
ATOM 1332 C C . TYR A 1 182 ? 7.424 -15.880 -12.990 1.00 92.94 182 TYR A C 1
ATOM 1334 O O . TYR A 1 182 ? 7.402 -16.321 -14.135 1.00 92.94 182 TYR A O 1
ATOM 1342 N N . GLU A 1 183 ? 6.392 -15.996 -12.159 1.00 94.25 183 GLU A N 1
ATOM 1343 C CA . GLU A 1 183 ? 5.112 -16.622 -12.500 1.00 94.25 183 GLU A CA 1
ATOM 1344 C C . GLU A 1 183 ? 4.030 -15.530 -12.576 1.00 94.25 183 GLU A C 1
ATOM 1346 O O . GLU A 1 183 ? 3.599 -15.036 -11.523 1.00 94.25 183 GLU A O 1
ATOM 1351 N N . PRO A 1 184 ? 3.559 -15.131 -13.777 1.00 92.75 184 PRO A N 1
ATOM 1352 C CA . PRO A 1 184 ? 2.567 -14.062 -13.925 1.00 92.75 184 PRO A CA 1
ATOM 1353 C C . PRO A 1 184 ? 1.293 -14.310 -13.106 1.00 92.75 184 PRO A C 1
ATOM 1355 O O . PRO A 1 184 ? 0.776 -13.406 -12.447 1.00 92.75 184 PRO A O 1
ATOM 1358 N N . ALA A 1 185 ? 0.820 -15.561 -13.077 1.00 95.00 185 ALA A N 1
ATOM 1359 C CA . ALA A 1 185 ? -0.360 -15.950 -12.312 1.00 95.00 185 ALA A CA 1
ATOM 1360 C C . ALA A 1 185 ? -0.148 -15.792 -10.797 1.00 95.00 185 ALA A C 1
ATOM 1362 O O . ALA A 1 185 ? -1.055 -15.347 -10.092 1.00 95.00 185 ALA A O 1
ATOM 1363 N N . ALA A 1 186 ? 1.048 -16.109 -10.292 1.00 95.94 186 ALA A N 1
ATOM 1364 C CA . ALA A 1 186 ? 1.377 -15.939 -8.880 1.00 95.94 186 ALA A CA 1
ATOM 1365 C C . ALA A 1 186 ? 1.475 -14.455 -8.501 1.00 95.94 186 ALA A C 1
ATOM 1367 O O . ALA A 1 186 ? 0.936 -14.052 -7.469 1.00 95.94 186 ALA A O 1
ATOM 1368 N N . LEU A 1 187 ? 2.096 -13.627 -9.348 1.00 94.81 187 LEU A N 1
ATOM 1369 C CA . LEU A 1 187 ? 2.194 -12.182 -9.129 1.00 94.81 187 LEU A CA 1
ATOM 1370 C C . LEU A 1 187 ? 0.801 -11.531 -9.072 1.00 94.81 187 LEU A C 1
ATOM 1372 O O . LEU A 1 187 ? 0.493 -10.777 -8.143 1.00 94.81 187 LEU A O 1
ATOM 1376 N N . HIS A 1 188 ? -0.074 -11.894 -10.012 1.00 94.44 188 HIS A N 1
ATOM 1377 C CA . HIS A 1 188 ? -1.458 -11.436 -10.025 1.00 94.44 188 HIS A CA 1
ATOM 1378 C C . HIS A 1 188 ? -2.243 -11.938 -8.797 1.00 94.44 188 HIS A C 1
ATOM 1380 O O . HIS A 1 188 ? -2.945 -11.169 -8.133 1.00 94.44 188 HIS A O 1
ATOM 1386 N N . ALA A 1 189 ? -2.089 -13.210 -8.420 1.00 93.12 189 ALA A N 1
ATOM 1387 C CA . ALA A 1 189 ? -2.751 -13.764 -7.241 1.00 93.12 189 ALA A CA 1
ATOM 1388 C C . ALA A 1 189 ? -2.331 -13.048 -5.945 1.00 93.12 189 ALA A C 1
ATOM 1390 O O . ALA A 1 189 ? -3.192 -12.716 -5.131 1.00 93.12 189 ALA A O 1
ATOM 1391 N N . LEU A 1 190 ? -1.038 -12.757 -5.775 1.00 92.81 190 LEU A N 1
ATOM 1392 C CA . LEU A 1 190 ? -0.500 -12.094 -4.584 1.00 92.81 190 LEU A CA 1
ATOM 1393 C C . LEU A 1 190 ? -0.877 -10.611 -4.518 1.00 92.81 190 LEU A C 1
ATOM 1395 O O . LEU A 1 190 ? -1.366 -10.138 -3.491 1.00 92.81 190 LEU A O 1
ATOM 1399 N N . PHE A 1 191 ? -0.678 -9.875 -5.612 1.00 94.56 191 PHE A N 1
ATOM 1400 C CA . PHE A 1 191 ? -0.761 -8.413 -5.595 1.00 94.56 191 PHE A CA 1
ATOM 1401 C C . PHE A 1 191 ? -1.865 -7.847 -6.474 1.00 94.56 191 PHE A C 1
ATOM 1403 O O . PHE A 1 191 ? -2.465 -6.853 -6.090 1.00 94.56 191 PHE A O 1
ATOM 1410 N N . GLY A 1 192 ? -2.226 -8.531 -7.559 1.00 94.31 192 GLY A N 1
ATOM 1411 C CA . GLY A 1 192 ? -3.159 -8.049 -8.587 1.00 94.31 192 GLY A CA 1
ATOM 1412 C C . GLY A 1 192 ? -2.445 -7.385 -9.766 1.00 94.31 192 GLY A C 1
ATOM 1413 O O . GLY A 1 192 ? -3.095 -7.009 -10.732 1.00 94.31 192 GLY A O 1
ATOM 1414 N N . THR A 1 193 ? -1.117 -7.281 -9.693 1.00 96.38 193 THR A N 1
ATOM 1415 C CA . THR A 1 193 ? -0.252 -6.657 -10.696 1.00 96.38 193 THR A CA 1
ATOM 1416 C C . THR A 1 193 ? -0.325 -7.385 -12.037 1.00 96.38 193 THR A C 1
ATOM 1418 O O . THR A 1 193 ? -0.326 -8.617 -12.087 1.00 96.38 193 THR A O 1
ATOM 1421 N N . GLU A 1 194 ? -0.373 -6.610 -13.117 1.00 96.69 194 GLU A N 1
ATOM 1422 C CA . GLU A 1 194 ? -0.320 -7.081 -14.502 1.00 96.69 194 GLU A CA 1
ATOM 1423 C C . GLU A 1 194 ? 1.101 -6.904 -15.055 1.00 96.69 194 GLU A C 1
ATOM 1425 O O . GLU A 1 194 ? 1.765 -5.909 -14.755 1.00 96.69 194 GLU A O 1
ATOM 1430 N N . VAL A 1 195 ? 1.557 -7.844 -15.885 1.00 96.88 195 VAL A N 1
ATOM 1431 C CA . VAL A 1 195 ? 2.806 -7.702 -16.644 1.00 96.88 195 VAL A CA 1
ATOM 1432 C C . VAL A 1 195 ? 2.480 -7.540 -18.121 1.00 96.88 195 VAL A C 1
ATOM 1434 O O . VAL A 1 195 ? 1.754 -8.350 -18.694 1.00 96.88 195 VAL A O 1
ATOM 1437 N N . VAL A 1 196 ? 3.018 -6.483 -18.722 1.00 97.31 196 VAL A N 1
ATOM 1438 C CA . VAL A 1 196 ? 2.801 -6.101 -20.117 1.00 97.31 196 VAL A CA 1
ATOM 1439 C C . VAL A 1 196 ? 4.088 -6.396 -20.891 1.00 97.31 196 VAL A C 1
ATOM 1441 O O . VAL A 1 196 ? 5.072 -5.681 -20.701 1.00 97.31 196 VAL A O 1
ATOM 1444 N N . PRO A 1 197 ? 4.134 -7.451 -21.721 1.00 97.31 197 PRO A N 1
ATOM 1445 C CA . PRO A 1 197 ? 5.347 -7.817 -22.439 1.00 97.31 197 PRO A CA 1
ATOM 1446 C C . PRO A 1 197 ? 5.604 -6.891 -23.634 1.00 97.31 197 PRO A C 1
ATOM 1448 O O . PRO A 1 197 ? 4.690 -6.545 -24.382 1.00 97.31 197 PRO A O 1
ATOM 1451 N N . PHE A 1 198 ? 6.874 -6.559 -23.845 1.00 98.12 198 PHE A N 1
ATOM 1452 C CA . PHE A 1 198 ? 7.406 -5.830 -24.989 1.00 98.12 198 PHE A CA 1
ATOM 1453 C C . PHE A 1 198 ? 8.548 -6.639 -25.604 1.00 98.12 198 PHE A C 1
ATOM 1455 O O . PHE A 1 198 ? 9.454 -7.091 -24.900 1.00 98.12 198 PHE A O 1
ATOM 1462 N N . ALA A 1 199 ? 8.526 -6.801 -26.927 1.00 97.81 199 ALA A N 1
ATOM 1463 C CA . ALA A 1 199 ? 9.635 -7.421 -27.643 1.00 97.81 199 ALA A CA 1
ATOM 1464 C C . ALA A 1 199 ? 10.881 -6.530 -27.540 1.00 97.81 199 ALA A C 1
ATOM 1466 O O . ALA A 1 199 ? 10.809 -5.324 -27.795 1.00 97.81 199 ALA A O 1
ATOM 1467 N N . LEU A 1 200 ? 12.017 -7.126 -27.174 1.00 97.12 200 LEU A N 1
ATOM 1468 C CA . LEU A 1 200 ? 13.273 -6.405 -26.974 1.00 97.12 200 LEU A CA 1
ATOM 1469 C C . LEU A 1 200 ? 13.697 -5.670 -28.247 1.00 97.12 200 LEU A C 1
ATOM 1471 O O . 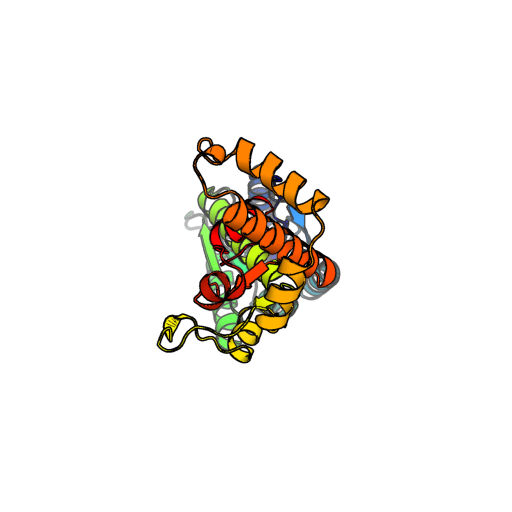LEU A 1 200 ? 14.012 -4.486 -28.205 1.00 97.12 200 LEU A O 1
ATOM 1475 N N . GLU A 1 201 ? 13.611 -6.349 -29.386 1.00 96.94 201 GLU A N 1
ATOM 1476 C CA . GLU A 1 201 ? 14.004 -5.840 -30.698 1.00 96.94 201 GLU A CA 1
ATOM 1477 C C . GLU A 1 201 ? 13.162 -4.625 -31.104 1.00 96.94 201 GLU A C 1
ATOM 1479 O O . GLU A 1 201 ? 13.670 -3.690 -31.718 1.00 96.94 201 GLU A O 1
ATOM 1484 N N . SER A 1 202 ? 11.878 -4.607 -30.723 1.00 97.06 202 SER A N 1
ATOM 1485 C CA . SER A 1 202 ? 11.000 -3.456 -30.970 1.00 97.06 202 SER A CA 1
ATOM 1486 C C . SER A 1 202 ? 11.426 -2.250 -30.136 1.00 97.06 202 SER A C 1
ATOM 1488 O O . SER A 1 202 ? 11.550 -1.156 -30.672 1.00 97.06 202 SER A O 1
ATOM 1490 N N . VAL A 1 203 ? 11.743 -2.452 -28.852 1.00 97.69 203 VAL A N 1
ATOM 1491 C CA . VAL A 1 203 ? 12.221 -1.367 -27.980 1.00 97.69 203 VAL A CA 1
ATOM 1492 C C . VAL A 1 203 ? 13.584 -0.837 -28.433 1.00 97.69 203 VAL A C 1
ATOM 1494 O O . VAL A 1 203 ? 13.807 0.371 -28.395 1.00 97.69 203 VAL A O 1
ATOM 1497 N N . LEU A 1 204 ? 14.488 -1.705 -28.899 1.00 98.00 204 LEU A N 1
ATOM 1498 C CA . LEU A 1 204 ? 15.776 -1.291 -29.466 1.00 98.00 204 LEU A CA 1
ATOM 1499 C C . LEU A 1 204 ? 15.589 -0.476 -30.754 1.00 98.00 204 LEU A C 1
ATOM 1501 O O . LEU A 1 204 ? 16.231 0.564 -30.918 1.00 98.00 204 LEU A O 1
ATOM 1505 N N . ALA A 1 205 ? 14.684 -0.902 -31.639 1.00 98.00 205 ALA A N 1
ATOM 1506 C CA . ALA A 1 205 ? 14.354 -0.166 -32.857 1.00 98.00 205 ALA A CA 1
ATOM 1507 C C . ALA A 1 205 ? 13.731 1.206 -32.548 1.00 98.00 205 ALA A C 1
ATOM 1509 O O . ALA A 1 205 ? 14.159 2.214 -33.116 1.00 98.00 205 ALA A O 1
ATOM 1510 N N . ASP A 1 206 ? 12.787 1.264 -31.605 1.00 97.88 206 ASP A N 1
ATOM 1511 C CA . ASP A 1 206 ? 12.174 2.513 -31.146 1.00 97.88 206 ASP A CA 1
ATOM 1512 C C . ASP A 1 206 ? 13.233 3.453 -30.555 1.00 97.88 206 ASP A C 1
ATOM 1514 O O . ASP A 1 206 ? 13.303 4.626 -30.927 1.00 97.88 206 ASP A O 1
ATOM 1518 N N . ALA A 1 207 ? 14.120 2.929 -29.701 1.00 98.12 207 ALA A N 1
ATOM 1519 C CA . ALA A 1 207 ? 15.228 3.675 -29.111 1.00 98.12 207 ALA A CA 1
ATOM 1520 C C . ALA A 1 207 ? 16.204 4.214 -30.166 1.00 98.12 207 ALA A C 1
ATOM 1522 O O . ALA A 1 207 ? 16.682 5.341 -30.031 1.00 98.12 207 ALA A O 1
ATOM 1523 N N . ALA A 1 208 ? 16.498 3.456 -31.225 1.00 97.56 208 ALA A N 1
ATOM 1524 C CA . ALA A 1 208 ? 17.330 3.910 -32.340 1.00 97.56 208 ALA A CA 1
ATOM 1525 C C . ALA A 1 208 ? 16.637 5.006 -33.171 1.00 97.56 208 ALA A C 1
ATOM 1527 O O . ALA A 1 208 ? 17.291 5.945 -33.625 1.00 97.56 208 ALA A O 1
ATOM 1528 N N . ALA A 1 209 ? 15.312 4.932 -33.315 1.00 97.81 209 ALA A N 1
ATOM 1529 C CA . ALA A 1 209 ? 14.513 5.879 -34.087 1.00 97.81 209 ALA A CA 1
ATOM 1530 C C . ALA A 1 209 ? 14.226 7.212 -33.364 1.00 97.81 209 ALA A C 1
ATOM 1532 O O . ALA A 1 209 ? 13.775 8.159 -34.012 1.00 97.81 209 ALA A O 1
ATOM 1533 N N . ILE A 1 210 ? 14.496 7.323 -32.053 1.00 98.19 210 ILE A N 1
ATOM 1534 C CA . ILE A 1 210 ? 14.266 8.566 -31.296 1.00 98.19 210 ILE A CA 1
ATOM 1535 C C . ILE A 1 210 ? 15.017 9.756 -31.938 1.00 98.19 210 ILE A C 1
ATOM 1537 O O . ILE A 1 210 ? 16.237 9.662 -32.136 1.00 98.19 210 ILE A O 1
ATOM 1541 N N . PRO A 1 211 ? 14.335 10.890 -32.212 1.00 97.56 211 PRO A N 1
ATOM 1542 C CA . PRO A 1 211 ? 14.956 12.091 -32.772 1.00 97.56 211 PRO A CA 1
ATOM 1543 C C . PRO A 1 211 ? 16.030 12.727 -31.867 1.00 97.56 211 PRO A C 1
ATOM 1545 O O . PRO A 1 211 ? 16.074 12.453 -30.670 1.00 97.56 211 PRO A O 1
ATOM 1548 N N . PRO A 1 212 ? 16.875 13.633 -32.394 1.00 97.31 212 PRO A N 1
ATOM 1549 C CA . PRO A 1 212 ? 17.929 14.278 -31.603 1.00 97.31 212 PRO A CA 1
ATOM 1550 C C . PRO A 1 212 ? 17.432 15.116 -30.417 1.00 97.31 212 PRO A C 1
ATOM 1552 O O . PRO A 1 212 ? 18.136 15.229 -29.419 1.00 97.31 212 PRO A O 1
ATOM 1555 N N . GLU A 1 213 ? 16.242 15.711 -30.512 1.00 97.75 213 GLU A N 1
ATOM 1556 C CA . GLU A 1 213 ? 15.744 16.647 -29.497 1.00 97.75 213 GLU A CA 1
ATOM 1557 C C . GLU A 1 213 ? 15.441 15.964 -28.144 1.00 97.75 213 GLU A C 1
ATOM 1559 O O . GLU A 1 213 ? 16.090 16.347 -27.169 1.00 97.75 213 GLU A O 1
ATOM 1564 N N . PRO A 1 214 ? 14.626 14.889 -28.050 1.00 96.94 214 PRO A N 1
ATOM 1565 C CA . PRO A 1 214 ? 14.437 14.167 -26.784 1.00 96.94 214 PRO A CA 1
ATOM 1566 C C . PRO A 1 214 ? 15.740 13.617 -26.184 1.00 96.94 214 PRO A C 1
ATOM 1568 O O . PRO A 1 214 ? 15.894 13.523 -24.966 1.00 96.94 214 PRO A O 1
ATOM 1571 N N . ARG A 1 215 ? 16.716 13.266 -27.033 1.00 97.88 215 ARG A N 1
ATOM 1572 C CA . ARG A 1 215 ? 18.033 12.812 -26.564 1.00 97.88 215 ARG A CA 1
ATOM 1573 C C . ARG A 1 215 ? 18.811 13.944 -25.901 1.00 97.88 215 ARG A C 1
ATOM 1575 O O . ARG A 1 215 ? 19.406 13.740 -24.846 1.00 97.88 215 ARG A O 1
ATOM 1582 N N . ALA A 1 216 ? 18.789 15.135 -26.497 1.00 96.94 216 ALA A N 1
ATOM 1583 C CA . ALA A 1 216 ? 19.438 16.315 -25.940 1.00 96.94 216 ALA A CA 1
ATOM 1584 C C . ALA A 1 216 ? 18.824 16.719 -24.589 1.00 96.94 216 ALA A C 1
ATOM 1586 O O . ALA A 1 216 ? 19.568 17.074 -23.674 1.00 96.94 216 ALA A O 1
ATOM 1587 N N . GLU A 1 217 ? 17.500 16.602 -24.430 1.00 96.19 217 GLU A N 1
ATOM 1588 C CA . GLU A 1 217 ? 16.823 16.830 -23.145 1.00 96.19 217 GLU A CA 1
ATOM 1589 C C . GLU A 1 217 ? 17.320 15.872 -22.057 1.00 96.19 217 GLU A C 1
ATOM 1591 O O . GLU A 1 217 ? 17.671 16.307 -20.955 1.00 96.19 217 GLU A O 1
ATOM 1596 N N . PHE A 1 218 ? 17.417 14.576 -22.374 1.00 96.56 218 PHE A N 1
ATOM 1597 C CA . PHE A 1 218 ? 17.985 13.591 -21.457 1.00 96.56 218 PHE A CA 1
ATOM 1598 C C . PHE A 1 218 ? 19.427 13.935 -21.078 1.00 96.56 218 PHE A C 1
ATOM 1600 O O . PHE A 1 218 ? 19.748 13.959 -19.892 1.00 96.56 218 PHE A O 1
ATOM 1607 N N . VAL A 1 219 ? 20.295 14.224 -22.056 1.00 96.12 219 VAL A N 1
ATOM 1608 C CA . VAL A 1 219 ? 21.714 14.535 -21.807 1.00 96.12 219 VAL A CA 1
ATOM 1609 C C . VAL A 1 219 ? 21.853 15.777 -20.927 1.00 96.12 219 VAL A C 1
ATOM 1611 O O . VAL A 1 219 ? 22.616 15.763 -19.961 1.00 96.12 219 VAL A O 1
ATOM 1614 N N . ALA A 1 220 ? 21.071 16.825 -21.196 1.00 95.06 220 ALA A N 1
ATOM 1615 C CA . ALA A 1 220 ? 21.055 18.035 -20.381 1.00 95.06 220 ALA A CA 1
ATOM 1616 C C . ALA A 1 220 ? 20.627 17.752 -18.934 1.00 95.06 220 ALA A C 1
ATOM 1618 O O . ALA A 1 220 ? 21.193 18.323 -18.000 1.00 95.06 220 ALA A O 1
ATOM 1619 N N . ARG A 1 221 ? 19.658 16.852 -18.730 1.00 95.25 221 ARG A N 1
ATOM 1620 C CA . ARG A 1 221 ? 19.221 16.432 -17.393 1.00 95.25 221 ARG A CA 1
ATOM 1621 C C . ARG A 1 221 ? 20.262 15.554 -16.700 1.00 95.25 221 ARG A C 1
ATOM 1623 O O . ARG A 1 221 ? 20.547 15.762 -15.525 1.00 95.25 221 ARG A O 1
ATOM 1630 N N . ALA A 1 222 ? 20.855 14.605 -17.418 1.00 94.75 222 ALA A N 1
ATOM 1631 C CA . ALA A 1 222 ? 21.897 13.725 -16.901 1.00 94.75 222 ALA A CA 1
ATOM 1632 C C . ALA A 1 222 ? 23.129 14.522 -16.445 1.00 94.75 222 ALA A C 1
ATOM 1634 O O . ALA A 1 222 ? 23.675 14.236 -15.383 1.00 94.75 222 ALA A O 1
ATOM 1635 N N . ALA A 1 223 ? 23.503 15.584 -17.164 1.00 94.50 223 ALA A N 1
ATOM 1636 C CA . ALA A 1 223 ? 24.617 16.462 -16.796 1.00 94.50 223 ALA A CA 1
ATOM 1637 C C . ALA A 1 223 ? 24.428 17.172 -15.439 1.00 94.50 223 ALA A C 1
ATOM 1639 O O . ALA A 1 223 ? 25.400 17.598 -14.823 1.00 94.50 223 ALA A O 1
ATOM 1640 N N . GLN A 1 224 ? 23.190 17.293 -14.943 1.00 93.75 224 GLN A N 1
ATOM 1641 C CA . GLN A 1 224 ? 22.913 17.887 -13.628 1.00 93.75 224 GLN A CA 1
ATOM 1642 C C . GLN A 1 224 ? 23.231 16.938 -12.467 1.00 93.75 224 GLN A C 1
ATOM 1644 O O . GLN A 1 224 ? 23.409 17.395 -11.339 1.00 93.75 224 GLN A O 1
ATOM 1649 N N . VAL A 1 225 ? 23.278 15.628 -12.729 1.00 91.25 225 VAL A N 1
ATOM 1650 C CA . VAL A 1 225 ? 23.451 14.581 -11.707 1.00 91.25 225 VAL A CA 1
ATOM 1651 C C . VAL A 1 225 ? 24.719 13.746 -11.907 1.00 91.25 225 VAL A C 1
ATOM 1653 O O . VAL A 1 225 ? 25.209 13.154 -10.948 1.00 91.25 225 VAL A O 1
ATOM 1656 N N . ALA A 1 226 ? 25.288 13.736 -13.115 1.00 91.06 226 ALA A N 1
ATOM 1657 C CA . ALA A 1 226 ? 26.528 13.052 -13.467 1.00 91.06 226 ALA A CA 1
ATOM 1658 C C . ALA A 1 226 ? 27.590 14.071 -13.909 1.00 91.06 226 ALA A C 1
ATOM 1660 O O . ALA A 1 226 ? 27.598 14.532 -15.048 1.00 91.06 226 ALA A O 1
ATOM 1661 N N . ALA A 1 227 ? 28.496 14.420 -12.992 1.00 89.69 227 ALA A N 1
ATOM 1662 C CA . ALA A 1 227 ? 29.500 15.467 -13.202 1.00 89.69 227 ALA A CA 1
ATOM 1663 C C . ALA A 1 227 ? 30.581 15.121 -14.243 1.00 89.69 227 ALA A C 1
ATOM 1665 O O . ALA A 1 227 ? 31.260 16.025 -14.710 1.00 89.69 227 ALA A O 1
ATOM 1666 N N . ASN A 1 228 ? 30.743 13.840 -14.581 1.00 92.38 228 ASN A N 1
ATOM 1667 C CA . ASN A 1 228 ? 31.734 13.325 -15.529 1.00 92.38 228 ASN A CA 1
ATOM 1668 C C . ASN A 1 228 ? 31.092 12.806 -16.829 1.00 92.38 228 ASN A C 1
ATOM 1670 O O . ASN A 1 228 ? 31.652 11.942 -17.501 1.00 92.38 228 ASN A O 1
ATOM 1674 N N . LEU A 1 229 ? 29.877 13.262 -17.157 1.00 93.38 229 LEU A N 1
ATOM 1675 C CA . LEU A 1 229 ? 29.149 12.815 -18.349 1.00 93.38 229 LEU A CA 1
ATOM 1676 C C . LEU A 1 229 ? 29.918 13.111 -19.648 1.00 93.38 229 LEU A C 1
ATOM 1678 O O . LEU A 1 229 ? 29.819 12.354 -20.607 1.00 93.38 229 LEU A O 1
ATOM 1682 N N . ASP A 1 230 ? 30.688 14.197 -19.669 1.00 92.50 230 ASP A N 1
ATOM 1683 C CA . ASP A 1 230 ? 31.530 14.630 -20.785 1.00 92.50 230 ASP A CA 1
ATOM 1684 C C . ASP A 1 230 ? 32.774 13.752 -21.004 1.00 92.50 230 ASP A C 1
ATOM 1686 O O . ASP A 1 230 ? 33.353 13.783 -22.088 1.00 92.50 230 ASP A O 1
ATOM 1690 N N . GLU A 1 231 ? 33.160 12.938 -20.017 1.00 95.38 231 GLU A N 1
ATOM 1691 C CA . GLU A 1 231 ? 34.226 11.937 -20.153 1.00 95.38 231 GLU A CA 1
ATOM 1692 C C . GLU A 1 231 ? 33.746 10.647 -20.846 1.00 95.38 231 GLU A C 1
ATOM 1694 O O . GLU A 1 231 ? 34.567 9.807 -21.226 1.00 95.38 231 GLU A O 1
ATOM 1699 N N . LEU A 1 232 ? 32.428 10.453 -20.987 1.00 95.00 232 LEU A N 1
ATOM 1700 C CA . LEU A 1 232 ? 31.848 9.250 -21.583 1.00 95.00 232 LEU A CA 1
ATOM 1701 C C . LEU A 1 232 ? 31.841 9.313 -23.114 1.00 95.00 232 L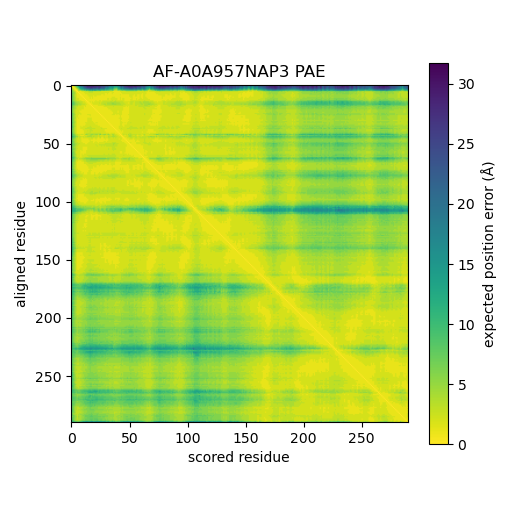EU A C 1
ATOM 1703 O O . LEU A 1 232 ? 31.831 10.380 -23.727 1.00 95.00 232 LEU A O 1
ATOM 1707 N N . ASP A 1 233 ? 31.783 8.139 -23.746 1.00 96.56 233 ASP A N 1
ATOM 1708 C CA . ASP A 1 233 ? 31.611 8.049 -25.192 1.00 96.56 233 ASP A CA 1
ATOM 1709 C C . ASP A 1 233 ? 30.278 8.684 -25.626 1.00 96.56 233 ASP A C 1
ATOM 1711 O O . ASP A 1 233 ? 29.200 8.335 -25.127 1.00 96.56 233 ASP A O 1
ATOM 1715 N N . ALA A 1 234 ? 30.354 9.644 -26.548 1.00 94.94 234 ALA A N 1
ATOM 1716 C CA . ALA A 1 234 ? 29.207 10.449 -26.950 1.00 94.94 234 ALA A CA 1
ATOM 1717 C C . ALA A 1 234 ? 28.157 9.635 -27.722 1.00 94.94 234 ALA A C 1
ATOM 1719 O O . ALA A 1 234 ? 26.960 9.893 -27.578 1.00 94.94 234 ALA A O 1
ATOM 1720 N N . GLU A 1 235 ? 28.578 8.647 -28.516 1.00 95.75 235 GLU A N 1
ATOM 1721 C CA . GLU A 1 235 ? 27.674 7.799 -29.294 1.00 95.75 235 GLU A CA 1
ATOM 1722 C C . GLU A 1 235 ? 26.885 6.867 -28.367 1.00 95.75 235 GLU A C 1
ATOM 1724 O O . GLU A 1 235 ? 25.651 6.868 -28.396 1.00 95.75 235 GLU A O 1
ATOM 1729 N N . ALA A 1 236 ? 27.568 6.173 -27.454 1.00 96.94 236 ALA A N 1
ATOM 1730 C CA . ALA A 1 236 ? 26.941 5.320 -26.448 1.00 96.94 236 ALA A CA 1
ATOM 1731 C C . ALA A 1 236 ? 26.031 6.116 -25.493 1.00 96.94 236 ALA A C 1
ATOM 1733 O O . ALA A 1 236 ? 24.943 5.660 -25.117 1.00 96.94 236 ALA A O 1
ATOM 1734 N N . THR A 1 237 ? 26.434 7.335 -25.121 1.00 96.94 237 THR A N 1
ATOM 1735 C CA . THR A 1 237 ? 25.610 8.238 -24.300 1.00 96.94 237 THR A CA 1
ATOM 1736 C C . THR A 1 237 ? 24.337 8.640 -25.042 1.00 96.94 237 THR A C 1
ATOM 1738 O O . THR A 1 237 ? 23.240 8.579 -24.481 1.00 96.94 237 THR A O 1
ATOM 1741 N N . ASN A 1 238 ? 24.448 8.977 -26.327 1.00 96.88 238 ASN A N 1
ATOM 1742 C CA . ASN A 1 238 ? 23.299 9.307 -27.162 1.00 96.88 238 ASN A CA 1
ATOM 1743 C C . ASN A 1 238 ? 22.380 8.092 -27.392 1.00 96.88 238 ASN A C 1
ATOM 1745 O O . ASN A 1 238 ? 21.157 8.247 -27.420 1.00 96.88 238 ASN A O 1
ATOM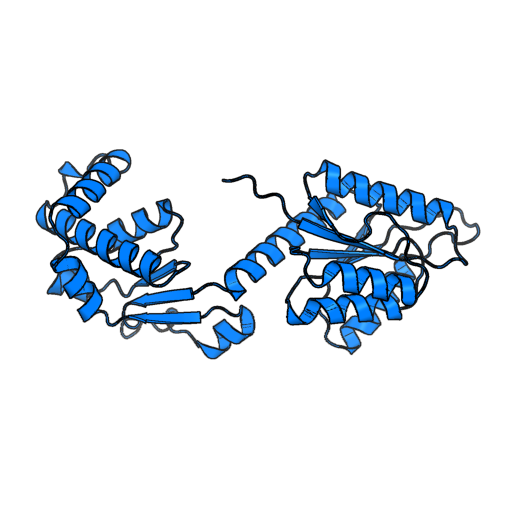 1749 N N . GLY A 1 239 ? 22.936 6.880 -27.500 1.00 97.75 239 GLY A N 1
ATOM 1750 C CA . GLY A 1 239 ? 22.180 5.623 -27.514 1.00 97.75 239 GLY A CA 1
ATOM 1751 C C . GLY A 1 239 ? 21.354 5.444 -26.238 1.00 97.75 239 GLY A C 1
ATOM 1752 O O . GLY A 1 239 ? 20.136 5.280 -26.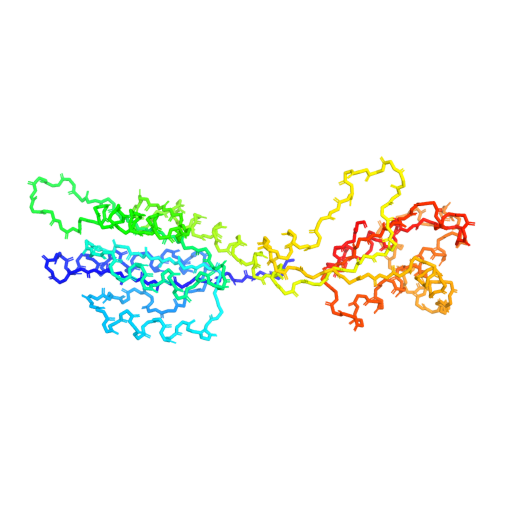309 1.00 97.75 239 GLY A O 1
ATOM 1753 N N . THR A 1 240 ? 21.987 5.621 -25.074 1.00 98.12 240 THR A N 1
ATOM 1754 C CA . THR A 1 240 ? 21.332 5.583 -23.752 1.00 98.12 240 THR A CA 1
ATOM 1755 C C . THR A 1 240 ? 20.189 6.599 -23.654 1.00 98.12 240 THR A C 1
ATOM 1757 O O . THR A 1 240 ? 19.113 6.282 -23.149 1.00 98.12 240 THR A O 1
ATOM 1760 N N . ALA A 1 241 ? 20.385 7.805 -24.190 1.00 98.31 241 ALA A N 1
ATOM 1761 C CA . ALA A 1 241 ? 19.352 8.837 -24.240 1.00 98.31 241 ALA A CA 1
ATOM 1762 C C . ALA A 1 241 ? 18.119 8.401 -25.055 1.00 98.31 241 ALA A C 1
ATOM 1764 O O . ALA A 1 241 ? 16.982 8.661 -24.660 1.00 98.31 241 ALA A O 1
ATOM 1765 N N . GLY A 1 242 ? 18.333 7.682 -26.163 1.00 98.44 242 GLY A N 1
ATOM 1766 C CA . GLY A 1 242 ? 17.251 7.081 -26.948 1.00 98.44 242 GLY A CA 1
ATOM 1767 C C . GLY A 1 242 ? 16.501 5.996 -26.181 1.00 98.44 242 GLY A C 1
ATOM 1768 O O . GLY A 1 242 ? 15.272 5.980 -26.191 1.00 98.44 242 GLY A O 1
ATOM 1769 N N . VAL A 1 243 ? 17.223 5.137 -25.454 1.00 98.50 243 VAL A N 1
ATOM 1770 C CA . VAL A 1 243 ? 16.618 4.103 -24.595 1.00 98.50 243 VAL A CA 1
ATOM 1771 C C . VAL A 1 243 ? 15.715 4.730 -23.538 1.00 98.50 243 VAL A C 1
ATOM 1773 O O . VAL A 1 243 ? 14.584 4.282 -23.360 1.00 98.50 243 VAL A O 1
ATOM 1776 N N . TYR A 1 244 ? 16.178 5.788 -22.867 1.00 98.50 244 TYR A N 1
ATOM 1777 C CA . TYR A 1 244 ? 15.368 6.512 -21.887 1.00 98.50 244 TYR A CA 1
ATOM 1778 C C . TYR A 1 244 ? 14.069 7.024 -22.508 1.00 98.50 244 TYR A C 1
ATOM 1780 O O . TYR A 1 244 ? 12.994 6.742 -21.983 1.00 98.50 244 TYR A O 1
ATOM 1788 N N . ALA A 1 245 ? 14.153 7.727 -23.639 1.00 98.31 245 ALA A N 1
ATOM 1789 C CA . ALA A 1 245 ? 12.977 8.291 -24.291 1.00 98.31 245 ALA A CA 1
ATOM 1790 C C . ALA A 1 245 ? 11.990 7.203 -24.755 1.00 98.31 245 ALA A C 1
ATOM 1792 O O . ALA A 1 245 ? 10.782 7.364 -24.565 1.00 98.31 245 ALA A O 1
ATOM 1793 N N . ALA A 1 246 ? 12.481 6.080 -25.292 1.00 98.31 246 ALA A N 1
ATOM 1794 C CA . ALA A 1 246 ? 11.643 4.953 -25.701 1.00 98.31 246 ALA A CA 1
ATOM 1795 C C . ALA A 1 246 ? 10.916 4.316 -24.505 1.00 98.31 246 ALA A C 1
ATOM 1797 O O . ALA A 1 246 ? 9.692 4.185 -24.524 1.00 98.31 246 ALA A O 1
ATOM 1798 N N . LEU A 1 247 ? 11.640 3.995 -23.428 1.00 98.38 247 LEU A N 1
ATOM 1799 C CA . LEU A 1 247 ? 11.054 3.406 -22.219 1.00 98.38 247 LEU A CA 1
ATOM 1800 C C . LEU A 1 247 ? 10.097 4.372 -21.506 1.00 98.38 247 LEU A C 1
ATOM 1802 O O . LEU A 1 247 ? 9.017 3.962 -21.089 1.00 98.38 247 LEU A O 1
ATOM 1806 N N . HIS A 1 248 ? 10.452 5.655 -21.407 1.00 97.75 248 HIS A N 1
ATOM 1807 C CA . HIS A 1 248 ? 9.591 6.693 -20.838 1.00 97.75 248 HIS A CA 1
ATOM 1808 C C . HIS A 1 248 ? 8.292 6.841 -21.644 1.00 97.75 248 HIS A C 1
ATOM 1810 O O . HIS A 1 248 ? 7.200 6.899 -21.078 1.00 97.75 248 HIS A O 1
ATOM 1816 N N . THR A 1 249 ? 8.389 6.836 -22.977 1.00 97.00 249 THR A N 1
ATOM 1817 C CA . THR A 1 249 ? 7.222 6.882 -23.871 1.00 97.00 249 THR A CA 1
ATOM 1818 C C . THR A 1 249 ? 6.356 5.640 -23.718 1.00 97.00 249 THR A C 1
ATOM 1820 O O . THR A 1 249 ? 5.133 5.758 -23.621 1.00 97.00 249 THR A O 1
ATOM 1823 N N . ALA A 1 250 ? 6.966 4.455 -23.655 1.00 97.31 250 ALA A N 1
ATOM 1824 C CA . ALA A 1 250 ? 6.249 3.204 -23.451 1.00 97.31 250 ALA A CA 1
ATOM 1825 C C . ALA A 1 250 ? 5.506 3.201 -22.108 1.00 97.31 250 ALA A C 1
ATOM 1827 O O . ALA A 1 250 ? 4.323 2.851 -22.078 1.00 97.31 250 ALA A O 1
ATOM 1828 N N . ALA A 1 251 ? 6.163 3.663 -21.038 1.00 97.62 251 ALA A N 1
ATOM 1829 C CA . ALA A 1 251 ? 5.573 3.790 -19.712 1.00 97.62 251 ALA A CA 1
ATOM 1830 C C . ALA A 1 251 ? 4.375 4.742 -19.696 1.00 97.62 251 ALA A C 1
ATOM 1832 O O . ALA A 1 251 ? 3.314 4.368 -19.205 1.00 97.62 251 ALA A O 1
ATOM 1833 N N . ALA A 1 252 ? 4.498 5.923 -20.305 1.00 96.62 252 ALA A N 1
ATOM 1834 C CA . ALA A 1 252 ? 3.391 6.871 -20.399 1.00 96.62 252 ALA A CA 1
ATOM 1835 C C . ALA A 1 252 ? 2.232 6.342 -21.265 1.00 96.62 252 ALA A C 1
ATOM 1837 O O . ALA A 1 252 ? 1.070 6.445 -20.883 1.00 96.62 252 ALA A O 1
ATOM 1838 N N . THR A 1 253 ? 2.540 5.748 -22.421 1.00 97.19 253 THR A N 1
ATOM 1839 C CA . THR A 1 253 ? 1.535 5.275 -23.392 1.00 97.19 253 THR A CA 1
ATOM 1840 C C . THR A 1 253 ? 0.719 4.104 -22.852 1.00 97.19 253 THR A C 1
ATOM 1842 O O . THR A 1 253 ? -0.479 4.010 -23.111 1.00 97.19 253 THR A O 1
ATOM 1845 N N . HIS A 1 254 ? 1.361 3.212 -22.098 1.00 96.94 254 HIS A N 1
ATOM 1846 C CA . HIS A 1 254 ? 0.731 2.012 -21.555 1.00 96.94 254 HIS A CA 1
ATOM 1847 C C . HIS A 1 254 ? 0.395 2.139 -20.065 1.00 96.94 254 HIS A C 1
ATOM 1849 O O . HIS A 1 254 ? 0.070 1.126 -19.454 1.00 96.94 254 HIS A O 1
ATOM 1855 N N . ASP A 1 255 ? 0.444 3.340 -19.480 1.00 96.56 255 ASP A N 1
ATOM 1856 C CA . ASP A 1 255 ? 0.152 3.576 -18.055 1.00 96.56 255 ASP A CA 1
ATOM 1857 C C . ASP A 1 255 ? 0.909 2.597 -17.134 1.00 96.56 255 ASP A C 1
ATOM 1859 O O . ASP A 1 255 ? 0.337 1.911 -16.281 1.00 96.56 255 ASP A O 1
ATOM 1863 N N . LEU A 1 256 ? 2.211 2.442 -17.390 1.00 97.88 256 LEU A N 1
ATOM 1864 C CA . LEU A 1 256 ? 3.057 1.524 -16.639 1.00 97.88 256 LEU A CA 1
ATOM 1865 C C . LEU A 1 256 ? 3.498 2.175 -15.329 1.00 97.88 256 LEU A C 1
ATOM 1867 O O . LEU A 1 256 ? 3.979 3.305 -15.295 1.00 97.88 256 LEU A O 1
ATOM 1871 N N . ALA A 1 257 ? 3.404 1.408 -14.249 1.00 97.25 257 ALA A N 1
ATOM 1872 C CA . ALA A 1 257 ? 3.920 1.781 -12.938 1.00 97.25 257 ALA A CA 1
ATOM 1873 C C . ALA A 1 257 ? 5.433 1.534 -12.806 1.00 97.25 257 ALA A C 1
ATOM 1875 O O . ALA A 1 257 ? 6.020 1.916 -11.798 1.00 97.25 257 ALA A O 1
ATOM 1876 N N . GLY A 1 258 ? 6.046 0.860 -13.778 1.00 97.75 258 GLY A N 1
ATOM 1877 C CA . GLY A 1 258 ? 7.466 0.536 -13.812 1.00 97.75 258 GLY A CA 1
ATOM 1878 C C . GLY A 1 258 ? 7.810 -0.375 -14.988 1.00 97.75 258 GLY A C 1
ATOM 1879 O O . GLY A 1 258 ? 6.916 -0.882 -15.673 1.00 97.75 258 GLY A O 1
ATOM 1880 N N . VAL A 1 259 ? 9.102 -0.595 -15.212 1.00 98.00 259 VAL A N 1
ATOM 1881 C CA . VAL A 1 259 ? 9.629 -1.472 -16.263 1.00 98.00 259 VAL A CA 1
ATOM 1882 C C . VAL A 1 259 ? 10.694 -2.427 -15.717 1.00 98.00 259 VAL A C 1
ATOM 1884 O O . VAL A 1 259 ? 11.461 -2.080 -14.824 1.00 98.00 259 VAL A O 1
ATOM 1887 N N . ALA A 1 260 ? 10.740 -3.635 -16.262 1.00 96.81 260 ALA A N 1
ATOM 1888 C CA . ALA A 1 260 ? 11.801 -4.612 -16.072 1.00 96.81 260 ALA A CA 1
ATOM 1889 C C . ALA A 1 260 ? 12.430 -4.882 -17.442 1.00 96.81 260 ALA A C 1
ATOM 1891 O O . ALA A 1 260 ? 11.724 -5.253 -18.380 1.00 96.81 260 ALA A O 1
ATOM 1892 N N . VAL A 1 261 ? 13.731 -4.653 -17.582 1.00 97.00 261 VAL A N 1
ATOM 1893 C CA . VAL A 1 261 ? 14.418 -4.616 -18.872 1.00 97.00 261 VAL A CA 1
ATOM 1894 C C . VAL A 1 261 ? 15.542 -5.637 -18.895 1.00 97.00 261 VAL A C 1
ATOM 1896 O O . VAL A 1 261 ? 16.500 -5.565 -18.125 1.00 97.00 261 VAL A O 1
ATOM 1899 N N . ARG A 1 262 ? 15.494 -6.555 -19.861 1.00 95.31 262 ARG A N 1
ATOM 1900 C CA . ARG A 1 262 ? 16.657 -7.371 -20.206 1.00 95.31 262 ARG A CA 1
ATOM 1901 C C . ARG A 1 262 ? 17.708 -6.483 -20.879 1.00 95.31 262 ARG A C 1
ATOM 1903 O O . ARG A 1 262 ? 17.707 -6.299 -22.089 1.00 95.31 262 ARG A O 1
ATOM 1910 N N . CYS A 1 263 ? 18.609 -5.918 -20.081 1.00 92.69 263 CYS A N 1
ATOM 1911 C CA . CYS A 1 263 ? 19.598 -4.938 -20.536 1.00 92.69 263 CYS A CA 1
ATOM 1912 C C . CYS A 1 263 ? 20.849 -5.537 -21.206 1.00 92.69 263 CYS A C 1
ATOM 1914 O O . CYS A 1 263 ? 21.686 -4.792 -21.712 1.00 92.69 263 CYS A O 1
ATOM 1916 N N . TRP A 1 264 ? 21.007 -6.862 -21.201 1.00 92.50 264 TRP A N 1
ATOM 1917 C CA . TRP A 1 264 ? 22.176 -7.554 -21.742 1.00 92.50 264 TRP A CA 1
ATOM 1918 C C . TRP A 1 264 ? 21.773 -8.825 -22.508 1.00 92.50 264 TRP A C 1
ATOM 1920 O O . TRP A 1 264 ? 20.886 -9.542 -22.032 1.00 92.50 264 TRP A O 1
ATOM 1930 N N . PRO A 1 265 ? 22.491 -9.176 -23.597 1.00 92.62 265 PRO A N 1
ATOM 1931 C CA . PRO A 1 265 ? 23.598 -8.429 -24.223 1.00 92.62 265 PRO A CA 1
ATOM 1932 C C . PRO A 1 265 ? 23.189 -7.382 -25.267 1.00 92.62 265 PRO A C 1
ATOM 1934 O O . PRO A 1 265 ? 24.025 -6.560 -25.643 1.00 92.62 265 PRO A O 1
ATOM 1937 N N . GLU A 1 266 ? 21.946 -7.405 -25.742 1.00 94.38 266 GLU A N 1
ATOM 1938 C CA . GLU A 1 266 ? 21.564 -6.833 -27.039 1.00 94.38 266 GLU A CA 1
ATOM 1939 C C . GLU A 1 266 ? 21.702 -5.302 -27.095 1.00 94.38 266 GLU A C 1
ATOM 1941 O O . GLU A 1 266 ? 22.074 -4.750 -28.128 1.00 94.38 266 GLU A O 1
ATOM 1946 N N . PHE A 1 267 ? 21.546 -4.603 -25.966 1.00 95.62 267 PHE A N 1
ATOM 1947 C CA . PHE A 1 267 ? 21.826 -3.163 -25.892 1.00 95.62 267 PHE A CA 1
ATOM 1948 C C . PHE A 1 267 ? 23.277 -2.818 -26.273 1.00 95.62 267 PHE A C 1
ATOM 1950 O O . PHE A 1 267 ? 23.512 -1.812 -26.940 1.00 95.62 267 PHE A O 1
ATOM 1957 N N . PHE A 1 268 ? 24.248 -3.664 -25.913 1.00 94.56 268 PHE A N 1
ATOM 1958 C CA . PHE A 1 268 ? 25.653 -3.453 -26.263 1.00 94.56 268 PHE A CA 1
ATOM 1959 C C . PHE A 1 268 ? 25.956 -3.885 -27.695 1.00 94.56 268 PHE A C 1
ATOM 1961 O O . PHE A 1 268 ? 26.683 -3.194 -28.402 1.00 94.56 268 PHE A O 1
ATOM 1968 N N . THR A 1 269 ? 25.438 -5.041 -28.114 1.00 94.31 269 THR A N 1
ATOM 1969 C CA . THR A 1 269 ? 25.801 -5.639 -29.405 1.00 94.31 269 THR A CA 1
ATOM 1970 C C . THR A 1 269 ? 25.037 -5.046 -30.583 1.00 94.31 269 THR A C 1
ATOM 1972 O O . THR A 1 269 ? 25.564 -5.060 -31.691 1.00 94.31 269 THR A O 1
ATOM 1975 N N . GLU A 1 270 ? 23.824 -4.537 -30.364 1.00 94.12 270 GLU A N 1
ATOM 1976 C CA . GLU A 1 270 ? 22.962 -3.993 -31.422 1.00 94.12 270 GLU A CA 1
ATOM 1977 C C . GLU A 1 270 ? 22.864 -2.467 -31.375 1.00 94.12 270 GLU A C 1
ATOM 1979 O O . GLU A 1 270 ? 22.926 -1.824 -32.420 1.00 94.12 270 GLU A O 1
ATOM 1984 N N . LEU A 1 271 ? 22.742 -1.879 -30.178 1.00 93.31 271 LEU A N 1
ATOM 1985 C CA . LEU A 1 271 ? 22.566 -0.429 -30.008 1.00 93.31 271 LEU A CA 1
ATOM 1986 C C . LEU A 1 271 ? 23.857 0.303 -29.598 1.00 93.31 271 LEU A C 1
ATOM 1988 O O . LEU A 1 271 ? 23.897 1.531 -29.618 1.00 93.31 271 LEU A O 1
ATOM 1992 N N . GLY A 1 272 ? 24.914 -0.428 -29.229 1.00 95.50 272 GLY A N 1
ATOM 1993 C CA . GLY A 1 272 ? 26.211 0.148 -28.858 1.00 95.50 272 GLY A CA 1
ATOM 1994 C C . GLY A 1 272 ? 26.209 0.925 -27.536 1.00 95.50 272 GLY A C 1
ATOM 1995 O O . GLY A 1 272 ? 27.108 1.729 -27.300 1.00 95.50 272 GLY A O 1
ATOM 1996 N N . CYS A 1 273 ? 25.217 0.720 -26.663 1.00 96.50 273 CYS A N 1
ATOM 1997 C CA . CYS A 1 273 ? 25.068 1.486 -25.422 1.00 96.50 273 CYS A CA 1
ATOM 1998 C C . CYS A 1 273 ? 24.623 0.630 -24.229 1.00 96.50 273 CYS A C 1
ATOM 2000 O O . CYS A 1 273 ? 24.209 -0.514 -24.383 1.00 96.50 273 CYS A O 1
ATOM 2002 N N . ALA A 1 274 ? 24.655 1.203 -23.024 1.00 95.12 274 ALA A N 1
ATOM 2003 C CA . ALA A 1 274 ? 24.126 0.566 -21.820 1.00 95.12 274 ALA A CA 1
ATOM 2004 C C . ALA A 1 274 ? 22.737 1.122 -21.459 1.00 95.12 274 ALA A C 1
ATOM 2006 O O . ALA A 1 274 ? 22.545 2.333 -21.400 1.00 95.12 274 ALA A O 1
ATOM 2007 N N . ALA A 1 275 ? 21.782 0.259 -21.100 1.00 96.31 275 ALA A N 1
ATOM 2008 C CA . ALA A 1 275 ? 20.461 0.706 -20.636 1.00 96.31 275 ALA A CA 1
ATOM 2009 C C . ALA A 1 275 ? 20.477 1.317 -19.216 1.00 96.31 275 ALA A C 1
ATOM 2011 O O . ALA A 1 275 ? 19.538 2.007 -18.823 1.00 96.31 275 ALA A O 1
ATOM 2012 N N . CYS A 1 276 ? 21.529 1.077 -18.424 1.00 95.50 276 CYS A N 1
ATOM 2013 C CA . CYS A 1 276 ? 21.562 1.402 -16.993 1.00 95.50 276 CYS A CA 1
ATOM 2014 C C . CYS A 1 276 ? 21.368 2.896 -16.696 1.00 95.50 276 CYS A C 1
ATOM 2016 O O . CYS A 1 276 ? 20.644 3.242 -15.765 1.00 95.50 276 CYS A O 1
ATOM 2018 N N . GLY A 1 277 ? 21.973 3.784 -17.494 1.00 95.44 277 GLY A N 1
ATOM 2019 C CA . GLY A 1 277 ? 21.808 5.231 -17.322 1.00 95.44 277 GLY A CA 1
ATOM 2020 C C . GLY A 1 277 ? 20.366 5.681 -17.568 1.00 95.44 277 GLY A C 1
ATOM 2021 O O . GLY A 1 277 ? 19.820 6.468 -16.798 1.00 95.44 277 GLY A O 1
ATOM 2022 N N . ALA A 1 278 ? 19.714 5.110 -18.584 1.00 97.25 278 ALA A N 1
ATOM 2023 C CA . ALA A 1 278 ? 18.307 5.358 -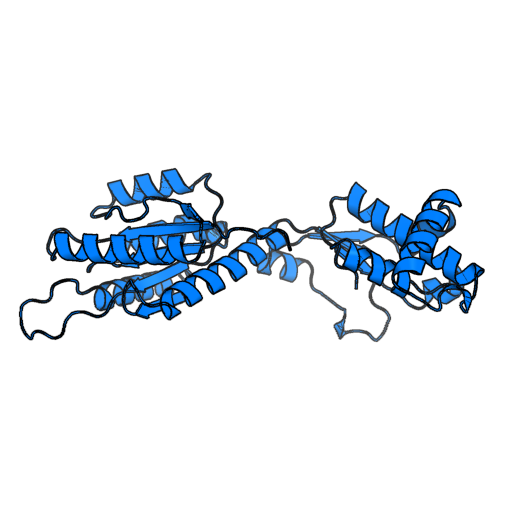18.875 1.00 97.25 278 ALA A CA 1
ATOM 2024 C C . ALA A 1 278 ? 17.398 4.893 -17.729 1.00 97.25 278 ALA A C 1
ATOM 2026 O O . ALA A 1 278 ? 16.573 5.663 -17.238 1.00 97.25 278 ALA A O 1
ATOM 2027 N N . MET A 1 279 ? 17.589 3.660 -17.254 1.00 97.75 279 MET A N 1
ATOM 2028 C CA . MET A 1 279 ? 16.813 3.106 -16.140 1.00 97.75 279 MET A CA 1
ATOM 2029 C C . MET A 1 279 ? 17.021 3.897 -14.842 1.00 97.75 279 MET A C 1
ATOM 2031 O O . MET A 1 279 ? 16.065 4.165 -14.119 1.00 97.75 279 MET A O 1
ATOM 2035 N N . SER A 1 280 ? 18.248 4.349 -14.568 1.00 96.44 280 SER A N 1
ATOM 2036 C CA . SER A 1 280 ? 18.527 5.214 -13.417 1.00 96.44 280 SER A CA 1
ATOM 2037 C C . SER A 1 280 ? 17.731 6.517 -13.474 1.00 96.44 280 SER A C 1
ATOM 2039 O O . SER A 1 280 ? 17.211 6.964 -12.457 1.00 96.44 280 SER A O 1
ATOM 2041 N N . MET A 1 281 ? 17.597 7.119 -14.655 1.00 96.50 281 MET A N 1
ATOM 2042 C CA . MET A 1 281 ? 16.837 8.359 -14.809 1.00 96.50 281 MET A CA 1
ATOM 2043 C C . MET A 1 281 ? 15.323 8.128 -14.719 1.00 96.50 281 MET A C 1
ATOM 2045 O O . MET A 1 281 ? 14.633 8.949 -14.120 1.00 96.50 281 MET A O 1
ATOM 2049 N N . LEU A 1 282 ? 14.804 6.992 -15.197 1.00 97.06 282 LEU A N 1
ATOM 2050 C CA . LEU A 1 282 ? 13.406 6.602 -14.947 1.00 97.06 282 LEU A CA 1
ATOM 2051 C C . LEU A 1 282 ? 13.110 6.446 -13.447 1.00 97.06 282 LEU A C 1
ATOM 2053 O O . LEU A 1 282 ? 12.057 6.877 -12.974 1.00 97.06 282 LEU A O 1
ATOM 2057 N N . ASN A 1 283 ? 14.057 5.898 -12.680 1.00 96.69 283 ASN A N 1
ATOM 2058 C CA . ASN A 1 283 ? 13.929 5.798 -11.226 1.00 96.69 283 ASN A CA 1
ATOM 2059 C C . ASN A 1 283 ? 13.806 7.183 -10.561 1.00 96.69 283 ASN A C 1
ATOM 2061 O O . ASN A 1 283 ? 12.963 7.354 -9.676 1.00 96.69 283 ASN A O 1
ATOM 2065 N N . GLU A 1 284 ? 14.564 8.186 -11.022 1.00 94.62 284 GLU A N 1
ATOM 2066 C CA . GLU A 1 284 ? 14.415 9.583 -10.571 1.00 94.62 284 GLU A CA 1
ATOM 2067 C C . GLU A 1 284 ? 13.035 10.167 -10.920 1.00 94.62 284 GLU A C 1
ATOM 2069 O O . GLU A 1 284 ? 12.450 10.918 -10.133 1.00 94.62 284 GLU A O 1
ATOM 2074 N N . ASP A 1 285 ? 12.451 9.737 -12.044 1.00 93.81 285 ASP A N 1
ATOM 2075 C CA . ASP A 1 285 ? 11.084 10.093 -12.456 1.00 93.81 285 ASP A CA 1
ATOM 2076 C C . ASP A 1 285 ? 9.997 9.353 -11.667 1.00 93.81 285 ASP A C 1
ATOM 2078 O O . ASP A 1 285 ? 8.803 9.566 -11.884 1.00 93.81 285 ASP A O 1
ATOM 2082 N N . ARG A 1 286 ? 10.391 8.511 -10.702 1.00 93.50 286 ARG A N 1
ATOM 2083 C CA . ARG A 1 286 ? 9.502 7.628 -9.932 1.00 93.50 286 ARG A CA 1
ATOM 2084 C C . ARG A 1 286 ? 8.767 6.613 -10.805 1.00 93.50 286 ARG A C 1
ATOM 2086 O O . ARG A 1 286 ? 7.683 6.165 -10.433 1.00 93.50 286 ARG A O 1
ATOM 2093 N N . CYS A 1 287 ? 9.384 6.224 -11.914 1.00 96.19 287 CYS A N 1
ATOM 2094 C CA . CYS A 1 287 ? 9.038 5.043 -12.687 1.00 96.19 287 CYS A CA 1
ATOM 2095 C C . CYS A 1 287 ? 10.107 3.973 -12.411 1.00 96.19 287 CYS A C 1
ATOM 2097 O O . CYS A 1 287 ? 11.136 3.969 -13.087 1.00 96.19 287 CYS A O 1
ATOM 2099 N N . PRO A 1 288 ? 9.909 3.094 -11.406 1.00 97.00 288 PRO A N 1
ATOM 2100 C CA . PRO A 1 288 ? 10.819 1.996 -11.115 1.00 97.00 288 PRO A CA 1
ATOM 2101 C C . PRO A 1 288 ? 11.258 1.253 -12.378 1.00 97.00 288 PRO A C 1
ATOM 2103 O O . PRO A 1 288 ? 10.419 0.740 -13.115 1.00 97.00 288 PRO A O 1
ATOM 2106 N N . ALA A 1 289 ? 12.562 1.200 -12.611 1.00 97.38 289 ALA A N 1
ATOM 2107 C CA . ALA A 1 289 ? 13.187 0.504 -13.721 1.00 97.38 289 ALA A CA 1
ATOM 2108 C C . ALA A 1 289 ? 14.303 -0.398 -13.184 1.00 97.38 289 ALA A C 1
ATOM 2110 O O . ALA A 1 289 ? 15.163 0.067 -12.423 1.00 97.38 289 ALA A O 1
ATOM 2111 N N . SER A 1 290 ? 14.263 -1.675 -13.567 1.00 91.62 290 SER A N 1
ATOM 2112 C CA . SER A 1 290 ? 15.228 -2.706 -13.173 1.00 91.62 290 SER A CA 1
ATOM 2113 C C . SER A 1 290 ? 15.704 -3.528 -14.353 1.00 91.62 290 SER A C 1
ATOM 2115 O O . SER A 1 290 ? 14.928 -3.670 -15.319 1.00 91.62 290 SER A O 1
#

Sequence (290 aa):
MTNATYRVALISIARPTFDVPLAQSVADSAYAGLTAAGLEVVGTGAELLMDADAAQRAIAGLADATFDALVLFQASFADSSMAVALAEAVVDRRIPMLLWAVPDERSGGRLRLNSLCGINLAGHALARRRLPYSYVHQSADSPDAVATVARLARAGRALRLLRTARIGLVGEHPAGFDTCAYEPAALHALFGTEVVPFALESVLADAAAIPPEPRAEFVARAAQVAANLDELDAEATNGTAGVYAALHTAAATHDLAGVAVRCWPEFFTELGCAACGAMSMLNEDRCPAS

Nearest PDB structures (foldseek):
  7cxo-assembly1_C  TM=7.555E-01  e=1.582E-11  Alicyclobacillus sp. TP7
  4f2d-assembly1_A  TM=7.740E-01  e=1.146E-10  Escherichia coli K-12
  7chl-assembly1_D  TM=7.854E-01  e=1.534E-10  Alicyclobacillus sp. TP7
  2ajt-assembly1_A  TM=7.448E-01  e=3.086E-10  Escherichia coli
  7cyy-assembly1_F-2  TM=7.580E-01  e=7.838E-10  Geobacillus kaustophilus HTA426